Protein AF-0000000065873160 (afdb_homodimer)

Structure (mmCIF, N/CA/C/O backbone):
data_AF-0000000065873160-model_v1
#
loop_
_entity.id
_entity.type
_entity.pdbx_description
1 polymer 'Dihydrofolate reductase type 15'
#
loop_
_atom_site.group_PDB
_atom_site.id
_atom_site.type_symbol
_atom_site.label_atom_id
_atom_site.label_alt_id
_atom_site.label_comp_id
_atom_site.label_asym_id
_atom_site.label_entity_id
_atom_site.label_seq_id
_atom_site.pdbx_PDB_ins_code
_atom_site.Cartn_x
_atom_site.Cartn_y
_atom_site.Cartn_z
_atom_site.occupancy
_atom_site.B_iso_or_equiv
_atom_site.auth_seq_id
_atom_site.auth_comp_id
_atom_site.auth_asym_id
_atom_site.auth_atom_id
_atom_site.pdbx_PDB_model_num
ATOM 1 N N . MET A 1 1 ? -14.562 -10.609 -12.242 1 95.62 1 MET A N 1
ATOM 2 C CA . MET A 1 1 ? -13.531 -10.789 -11.227 1 95.62 1 MET A CA 1
ATOM 3 C C . MET A 1 1 ? -12.258 -10.031 -11.602 1 95.62 1 MET A C 1
ATOM 5 O O . MET A 1 1 ? -11.758 -10.172 -12.719 1 95.62 1 MET A O 1
ATOM 9 N N . LYS A 1 2 ? -11.797 -9.172 -10.773 1 96.75 2 LYS A N 1
ATOM 10 C CA . LYS A 1 2 ? -10.539 -8.453 -10.945 1 96.75 2 LYS A CA 1
ATOM 11 C C . LYS A 1 2 ? -9.344 -9.359 -10.68 1 96.75 2 LYS A C 1
ATOM 13 O O . LYS A 1 2 ? -9.352 -10.133 -9.727 1 96.75 2 LYS A O 1
ATOM 18 N N . LEU A 1 3 ? -8.359 -9.258 -11.594 1 98.06 3 LEU A N 1
ATOM 19 C CA . LEU A 1 3 ? -7.125 -10.008 -11.406 1 98.06 3 LEU A CA 1
ATOM 20 C C . LEU A 1 3 ? -5.934 -9.062 -11.25 1 98.06 3 LEU A C 1
ATOM 22 O O . LEU A 1 3 ? -5.707 -8.203 -12.102 1 98.06 3 LEU A O 1
ATOM 26 N N . SER A 1 4 ? -5.285 -9.164 -10.203 1 98.75 4 SER A N 1
ATOM 27 C CA . SER A 1 4 ? -4.031 -8.461 -9.969 1 98.75 4 SER A CA 1
ATOM 28 C C . SER A 1 4 ? -2.863 -9.43 -9.836 1 98.75 4 SER A C 1
ATOM 30 O O . SER A 1 4 ? -3.068 -10.633 -9.641 1 98.75 4 SER A O 1
ATOM 32 N N . LEU A 1 5 ? -1.72 -8.992 -10.078 1 98.75 5 LEU A N 1
ATOM 33 C CA . LEU A 1 5 ? -0.485 -9.734 -9.867 1 98.75 5 LEU A CA 1
ATOM 34 C C . LEU A 1 5 ? 0.497 -8.945 -9.016 1 98.75 5 LEU A C 1
ATOM 36 O O . LEU A 1 5 ? 0.658 -7.734 -9.211 1 98.75 5 LEU A O 1
ATOM 40 N N . MET A 1 6 ? 1.046 -9.578 -8.008 1 98.81 6 MET A N 1
ATOM 41 C CA . MET A 1 6 ? 2 -8.891 -7.145 1 98.81 6 MET A CA 1
ATOM 42 C C . MET A 1 6 ? 3.307 -9.672 -7.051 1 98.81 6 MET A C 1
ATOM 44 O O . MET A 1 6 ? 3.295 -10.891 -6.859 1 98.81 6 MET A O 1
ATOM 48 N N . ALA A 1 7 ? 4.414 -8.953 -7.219 1 98.44 7 ALA A N 1
ATOM 49 C CA . ALA A 1 7 ? 5.727 -9.586 -7.145 1 98.44 7 ALA A CA 1
ATOM 50 C C . ALA A 1 7 ? 6.785 -8.594 -6.676 1 98.44 7 ALA A C 1
ATOM 52 O O . ALA A 1 7 ? 6.66 -7.391 -6.902 1 98.44 7 ALA A O 1
ATOM 53 N N . ALA A 1 8 ? 7.762 -9.047 -5.996 1 98.44 8 ALA A N 1
ATOM 54 C CA . ALA A 1 8 ? 9.031 -8.359 -5.758 1 98.44 8 ALA A CA 1
ATOM 55 C C . ALA A 1 8 ? 10.141 -8.938 -6.629 1 98.44 8 ALA A C 1
ATOM 57 O O . ALA A 1 8 ? 10.391 -10.148 -6.602 1 98.44 8 ALA A O 1
ATOM 58 N N . ILE A 1 9 ? 10.742 -8.078 -7.367 1 98.5 9 ILE A N 1
ATOM 59 C CA . ILE A 1 9 ? 11.68 -8.516 -8.391 1 98.5 9 ILE A CA 1
ATOM 60 C C . ILE A 1 9 ? 13.023 -7.836 -8.188 1 98.5 9 ILE A C 1
ATOM 62 O O . ILE A 1 9 ? 13.102 -6.613 -8.055 1 98.5 9 ILE A O 1
ATOM 66 N N . SER A 1 10 ? 14.125 -8.609 -8.219 1 98.62 10 SER A N 1
ATOM 67 C CA . SER A 1 10 ? 15.453 -8.008 -8.164 1 98.62 10 SER A CA 1
ATOM 68 C C . SER A 1 10 ? 15.805 -7.312 -9.477 1 98.62 10 SER A C 1
ATOM 70 O O . SER A 1 10 ? 15.094 -7.473 -10.477 1 98.62 10 SER A O 1
ATOM 72 N N . LYS A 1 11 ? 16.812 -6.594 -9.5 1 98.06 11 LYS A N 1
ATOM 73 C CA . LYS A 1 11 ? 17.203 -5.812 -10.664 1 98.06 11 LYS A CA 1
ATOM 74 C C . LYS A 1 11 ? 17.516 -6.723 -11.859 1 98.06 11 LYS A C 1
ATOM 76 O O . LYS A 1 11 ? 17.281 -6.34 -13.008 1 98.06 11 LYS A O 1
ATOM 81 N N . ASN A 1 12 ? 18 -7.883 -11.523 1 97.81 12 ASN A N 1
ATOM 82 C CA . ASN A 1 12 ? 18.359 -8.805 -12.602 1 97.81 12 ASN A CA 1
ATOM 83 C C . ASN A 1 12 ? 17.234 -9.805 -12.875 1 97.81 12 ASN A C 1
ATOM 85 O O . ASN A 1 12 ? 17.453 -10.844 -13.484 1 97.81 12 ASN A O 1
ATOM 89 N N . GLY A 1 13 ? 16.047 -9.562 -12.32 1 97.94 13 GLY A N 1
ATOM 90 C CA . GLY A 1 13 ? 14.844 -10.312 -12.688 1 97.94 13 GLY A CA 1
ATOM 91 C C . GLY A 1 13 ? 14.609 -11.523 -11.812 1 97.94 13 GLY A C 1
ATOM 92 O O . GLY A 1 13 ? 13.617 -12.234 -11.984 1 97.94 13 GLY A O 1
ATOM 93 N N . VAL A 1 14 ? 15.508 -11.773 -10.852 1 98.06 14 VAL A N 1
ATOM 94 C CA . VAL A 1 14 ? 15.398 -12.93 -9.961 1 98.06 14 VAL A CA 1
ATOM 95 C C . VAL A 1 14 ? 14.281 -12.695 -8.953 1 98.06 14 VAL A C 1
ATOM 97 O O . VAL A 1 14 ? 14.141 -11.602 -8.406 1 98.06 14 VAL A O 1
ATOM 100 N N . ILE A 1 15 ? 13.492 -13.789 -8.727 1 97.69 15 ILE A N 1
ATOM 101 C CA . ILE A 1 15 ? 12.445 -13.688 -7.715 1 97.69 15 ILE A CA 1
ATOM 102 C C . ILE A 1 15 ? 12.586 -14.828 -6.703 1 97.69 15 ILE A C 1
ATOM 104 O O . ILE A 1 15 ? 11.859 -14.883 -5.715 1 97.69 15 ILE A O 1
ATOM 108 N N . GLY A 1 16 ? 13.492 -15.734 -6.969 1 96.38 16 GLY A N 1
ATOM 109 C CA . GLY A 1 16 ? 13.688 -16.859 -6.074 1 96.38 16 GLY A CA 1
ATOM 110 C C . GLY A 1 16 ? 14.992 -17.594 -6.305 1 96.38 16 GLY A C 1
ATOM 111 O O . GLY A 1 16 ? 15.555 -17.531 -7.398 1 96.38 16 GLY A O 1
ATOM 112 N N . ASN A 1 17 ? 15.484 -18.188 -5.305 1 95.69 17 ASN A N 1
ATOM 113 C CA . ASN A 1 17 ? 16.578 -19.156 -5.305 1 95.69 17 ASN A CA 1
ATOM 114 C C . ASN A 1 17 ? 16.172 -20.438 -4.59 1 95.69 17 ASN A C 1
ATOM 116 O O . ASN A 1 17 ? 16.281 -20.531 -3.365 1 95.69 17 ASN A O 1
ATOM 120 N N . GLY A 1 18 ? 15.82 -21.469 -5.398 1 91.56 18 GLY A N 1
ATOM 121 C CA . GLY A 1 18 ? 15.125 -22.578 -4.785 1 91.56 18 GLY A CA 1
ATOM 122 C C . GLY A 1 18 ? 13.812 -22.188 -4.141 1 91.56 18 GLY A C 1
ATOM 123 O O . GLY A 1 18 ? 12.969 -21.547 -4.77 1 91.56 18 GLY A O 1
ATOM 124 N N . PRO A 1 19 ? 13.656 -22.609 -2.879 1 87.5 19 PRO A N 1
ATOM 125 C CA . PRO A 1 19 ? 12.391 -22.297 -2.213 1 87.5 19 PRO A CA 1
ATOM 126 C C . PRO A 1 19 ? 12.391 -20.922 -1.538 1 87.5 19 PRO A C 1
ATOM 128 O O . PRO A 1 19 ? 11.359 -20.484 -1.04 1 87.5 19 PRO A O 1
ATOM 131 N N . ASP A 1 20 ? 13.5 -20.281 -1.639 1 91 20 ASP A N 1
ATOM 132 C CA . ASP A 1 20 ? 13.633 -19.078 -0.81 1 91 20 ASP A CA 1
ATOM 133 C C . ASP A 1 20 ? 13.766 -17.828 -1.67 1 91 20 ASP A C 1
ATOM 135 O O . ASP A 1 20 ? 14.172 -17.906 -2.83 1 91 20 ASP A O 1
ATOM 139 N N . ILE A 1 21 ? 13.328 -16.734 -1.105 1 93.31 21 ILE A N 1
ATOM 140 C CA . ILE A 1 21 ? 13.648 -15.43 -1.652 1 93.31 21 ILE A CA 1
ATOM 141 C C . ILE A 1 21 ? 15.055 -15.016 -1.22 1 93.31 21 ILE A C 1
ATOM 143 O O . ILE A 1 21 ? 15.375 -15.023 -0.028 1 93.31 21 ILE A O 1
ATOM 147 N N . PRO A 1 22 ? 15.914 -14.688 -2.135 1 95.31 22 PRO A N 1
ATOM 148 C CA . PRO A 1 22 ? 17.328 -14.484 -1.781 1 95.31 22 PRO A CA 1
ATOM 149 C C . PRO A 1 22 ? 17.625 -13.055 -1.343 1 95.31 22 PRO A C 1
ATOM 151 O O . PRO A 1 22 ? 18.656 -12.5 -1.7 1 95.31 22 PRO A O 1
ATOM 154 N N . TRP A 1 23 ? 16.734 -12.375 -0.692 1 96.81 23 TRP A N 1
ATOM 155 C CA . TRP A 1 23 ? 16.922 -11.055 -0.107 1 96.81 23 TRP A CA 1
ATOM 156 C C . TRP A 1 23 ? 15.953 -10.812 1.041 1 96.81 23 TRP A C 1
ATOM 158 O O . TRP A 1 23 ? 15 -11.578 1.228 1 96.81 23 TRP A O 1
ATOM 168 N N . SER A 1 24 ? 16.234 -9.852 1.83 1 96.62 24 SER A N 1
ATOM 169 C CA . SER A 1 24 ? 15.328 -9.344 2.857 1 96.62 24 SER A CA 1
ATOM 170 C C . SER A 1 24 ? 15.289 -7.82 2.854 1 96.62 24 SER A C 1
ATOM 172 O O . SER A 1 24 ? 16.062 -7.172 3.559 1 96.62 24 SER A O 1
ATOM 174 N N . ALA A 1 25 ? 14.492 -7.297 2.029 1 97.44 25 ALA A N 1
ATOM 175 C CA . ALA A 1 25 ? 14.305 -5.848 1.984 1 97.44 25 ALA A CA 1
ATOM 176 C C . ALA A 1 25 ? 13.273 -5.395 3.01 1 97.44 25 ALA A C 1
ATOM 178 O O . ALA A 1 25 ? 12.07 -5.562 2.801 1 97.44 25 ALA A O 1
ATOM 179 N N . LYS A 1 26 ? 13.727 -4.766 4.043 1 97.62 26 LYS A N 1
ATOM 180 C CA . LYS A 1 26 ? 12.82 -4.375 5.121 1 97.62 26 LYS A CA 1
ATOM 181 C C . LYS A 1 26 ? 11.789 -3.365 4.629 1 97.62 26 LYS A C 1
ATOM 183 O O . LYS A 1 26 ? 12.117 -2.434 3.896 1 97.62 26 LYS A O 1
ATOM 188 N N . GLY A 1 27 ? 10.586 -3.553 4.953 1 97.56 27 GLY A N 1
ATOM 189 C CA . GLY A 1 27 ? 9.516 -2.654 4.562 1 97.56 27 GLY A CA 1
ATOM 190 C C . GLY A 1 27 ? 8.703 -3.168 3.391 1 97.56 27 GLY A C 1
ATOM 191 O O . GLY A 1 27 ? 7.523 -2.836 3.256 1 97.56 27 GLY A O 1
ATOM 192 N N . GLU A 1 28 ? 9.406 -3.947 2.504 1 97.88 28 GLU A N 1
ATOM 193 C CA . GLU A 1 28 ? 8.734 -4.43 1.303 1 97.88 28 GLU A CA 1
ATOM 194 C C . GLU A 1 28 ? 7.59 -5.375 1.657 1 97.88 28 GLU A C 1
ATOM 196 O O . GLU A 1 28 ? 6.555 -5.391 0.982 1 97.88 28 GLU A O 1
ATOM 201 N N . GLN A 1 29 ? 7.762 -6.141 2.732 1 96.62 29 GLN A N 1
ATOM 202 C CA . GLN A 1 29 ? 6.746 -7.105 3.137 1 96.62 29 GLN A CA 1
ATOM 203 C C . GLN A 1 29 ? 5.469 -6.402 3.592 1 96.62 29 GLN A C 1
ATOM 205 O O . GLN A 1 29 ? 4.379 -6.977 3.523 1 96.62 29 GLN A O 1
ATOM 210 N N . LEU A 1 30 ? 5.594 -5.16 4.113 1 98 30 LEU A N 1
ATOM 211 C CA . LEU A 1 30 ? 4.434 -4.383 4.535 1 98 30 LEU A CA 1
ATOM 212 C C . LEU A 1 30 ? 3.5 -4.117 3.361 1 98 30 LEU A C 1
ATOM 214 O O . LEU A 1 30 ? 2.277 -4.102 3.525 1 98 30 LEU A O 1
ATOM 218 N N . LEU A 1 31 ? 4.082 -3.904 2.17 1 98.56 31 LEU A N 1
ATOM 219 C CA . LEU A 1 31 ? 3.277 -3.719 0.967 1 98.56 31 LEU A CA 1
ATOM 220 C C . LEU A 1 31 ? 2.463 -4.973 0.658 1 98.56 31 LEU A C 1
ATOM 222 O O . LEU A 1 31 ? 1.268 -4.883 0.369 1 98.56 31 LEU A O 1
ATOM 226 N N . PHE A 1 32 ? 3.129 -6.137 0.725 1 98.38 32 PHE A N 1
ATOM 227 C CA . PHE A 1 32 ? 2.453 -7.41 0.5 1 98.38 32 PHE A CA 1
ATOM 228 C C . PHE A 1 32 ? 1.317 -7.602 1.499 1 98.38 32 PHE A C 1
ATOM 230 O O . PHE A 1 32 ? 0.198 -7.945 1.115 1 98.38 32 PHE A O 1
ATOM 237 N N . LYS A 1 33 ? 1.564 -7.328 2.75 1 98.38 33 LYS A N 1
ATOM 238 C CA . LYS A 1 33 ? 0.572 -7.492 3.811 1 98.38 33 LYS A CA 1
ATOM 239 C C . LYS A 1 33 ? -0.632 -6.582 3.58 1 98.38 33 LYS A C 1
ATOM 241 O O . LYS A 1 33 ? -1.777 -7.012 3.74 1 98.38 33 LYS A O 1
ATOM 246 N N . ALA A 1 34 ? -0.355 -5.398 3.199 1 98.62 34 ALA A N 1
ATOM 247 C CA . ALA A 1 34 ? -1.418 -4.406 3.051 1 98.62 34 ALA A CA 1
ATOM 248 C C . ALA A 1 34 ? -2.303 -4.727 1.85 1 98.62 34 ALA A C 1
ATOM 250 O O . ALA A 1 34 ? -3.527 -4.812 1.978 1 98.62 34 ALA A O 1
ATOM 251 N N . ILE A 1 35 ? -1.698 -5.023 0.714 1 98.75 35 ILE A N 1
ATOM 252 C CA . ILE A 1 35 ? -2.418 -5.172 -0.546 1 98.75 35 ILE A CA 1
ATOM 253 C C . ILE A 1 35 ? -3.178 -6.496 -0.551 1 98.75 35 ILE A C 1
ATOM 255 O O . ILE A 1 35 ? -4.262 -6.594 -1.13 1 98.75 35 ILE A O 1
ATOM 259 N N . THR A 1 36 ? -2.646 -7.488 0.158 1 98.69 36 THR A N 1
ATOM 260 C CA . THR A 1 36 ? -3.24 -8.82 0.071 1 98.69 3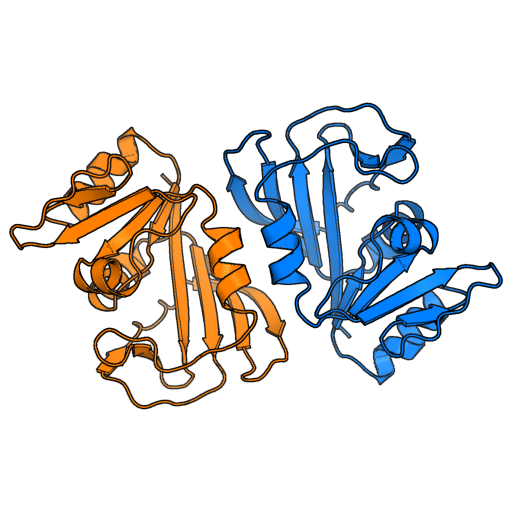6 THR A CA 1
ATOM 261 C C . THR A 1 36 ? -4.129 -9.094 1.279 1 98.69 36 THR A C 1
ATOM 263 O O . THR A 1 36 ? -4.656 -10.195 1.432 1 98.69 36 THR A O 1
ATOM 266 N N . TYR A 1 37 ? -4.336 -8.094 2.1 1 98.62 37 TYR A N 1
ATOM 267 C CA . TYR A 1 37 ? -5.109 -8.266 3.324 1 98.62 37 TYR A CA 1
ATOM 268 C C . TYR A 1 37 ? -6.508 -8.789 3.014 1 98.62 37 TYR A C 1
ATOM 270 O O . TYR A 1 37 ? -7.266 -8.156 2.277 1 98.62 37 TYR A O 1
ATOM 278 N N . ASN A 1 38 ? -6.848 -10 3.529 1 98.06 38 ASN A N 1
ATOM 279 C CA . ASN A 1 38 ? -8.125 -10.695 3.389 1 98.06 38 ASN A CA 1
ATOM 280 C C . ASN A 1 38 ? -8.461 -10.961 1.925 1 98.06 38 ASN A C 1
ATOM 282 O O . ASN A 1 38 ? -9.641 -11.039 1.561 1 98.06 38 ASN A O 1
ATOM 286 N N . GLN A 1 39 ? -7.496 -11.07 1.057 1 98.44 39 GLN A N 1
ATOM 287 C CA . GLN A 1 39 ? -7.691 -11.352 -0.361 1 98.44 39 GLN A CA 1
ATOM 288 C C . GLN A 1 39 ? -7.422 -12.82 -0.668 1 98.44 39 GLN A C 1
ATOM 290 O O . GLN A 1 39 ? -6.836 -13.539 0.148 1 98.44 39 GLN A O 1
ATOM 295 N N . TRP A 1 40 ? -7.926 -13.242 -1.799 1 98.62 40 TRP A N 1
ATOM 296 C CA . TRP A 1 40 ? -7.562 -14.539 -2.365 1 98.62 40 TRP A CA 1
ATOM 297 C C . TRP A 1 40 ? -6.246 -14.445 -3.133 1 98.62 40 TRP A C 1
ATOM 299 O O . TRP A 1 40 ? -6.078 -13.57 -3.984 1 98.62 40 TRP A O 1
ATOM 309 N N . LEU A 1 41 ? -5.379 -15.344 -2.777 1 98.81 41 LEU A N 1
ATOM 310 C CA . LEU A 1 41 ? -4.102 -15.438 -3.471 1 98.81 41 LEU A CA 1
ATOM 311 C C . LEU A 1 41 ? -4.055 -16.688 -4.348 1 98.81 41 LEU A C 1
ATOM 313 O O . LEU A 1 41 ? -4.457 -17.766 -3.918 1 98.81 41 LEU A O 1
ATOM 317 N N . LEU A 1 42 ? -3.65 -16.531 -5.566 1 98.81 42 LEU A N 1
ATOM 318 C CA . LEU A 1 42 ? -3.373 -17.656 -6.457 1 98.81 42 LEU A CA 1
ATOM 319 C C . LEU A 1 42 ? -1.874 -17.922 -6.543 1 98.81 42 LEU A C 1
ATOM 321 O O . LEU A 1 42 ? -1.107 -17.062 -6.973 1 98.81 42 LEU A O 1
ATOM 325 N N . VAL A 1 43 ? -1.515 -19.172 -6.145 1 98.31 43 VAL A N 1
ATOM 326 C CA . VAL A 1 43 ? -0.096 -19.5 -6.059 1 98.31 43 VAL A CA 1
ATOM 327 C C . VAL A 1 43 ? 0.136 -20.922 -6.566 1 98.31 43 VAL A C 1
ATOM 329 O O . VAL A 1 43 ? -0.794 -21.734 -6.609 1 98.31 43 VAL A O 1
ATOM 332 N N . GLY A 1 44 ? 1.378 -21.156 -6.969 1 96.94 44 GLY A N 1
ATOM 333 C CA . GLY A 1 44 ? 1.789 -22.531 -7.199 1 96.94 44 GLY A CA 1
ATOM 334 C C . GLY A 1 44 ? 2.111 -23.281 -5.922 1 96.94 44 GLY A C 1
ATOM 335 O O . GLY A 1 44 ? 2.418 -22.672 -4.895 1 96.94 44 GLY A O 1
ATOM 336 N N . ARG A 1 45 ? 2.16 -24.578 -6.004 1 95.44 45 ARG A N 1
ATOM 337 C CA . ARG A 1 45 ? 2.363 -25.438 -4.848 1 95.44 45 ARG A CA 1
ATOM 338 C C . ARG A 1 45 ? 3.699 -25.141 -4.172 1 95.44 45 ARG A C 1
ATOM 340 O O . ARG A 1 45 ? 3.764 -25 -2.949 1 95.44 45 ARG A O 1
ATOM 347 N N . LYS A 1 46 ? 4.754 -25.062 -4.941 1 93.44 46 LYS A N 1
ATOM 348 C CA . LYS A 1 46 ? 6.082 -24.859 -4.375 1 93.44 46 LYS A CA 1
ATOM 349 C C . LYS A 1 46 ? 6.152 -23.531 -3.619 1 93.44 46 LYS A C 1
ATOM 351 O O . LYS A 1 46 ? 6.738 -23.469 -2.535 1 93.44 46 LYS A O 1
ATOM 356 N N . THR A 1 47 ? 5.605 -22.5 -4.188 1 95.44 47 THR A N 1
ATOM 357 C CA . THR A 1 47 ? 5.547 -21.203 -3.537 1 95.44 47 THR A CA 1
ATOM 358 C C . THR A 1 47 ? 4.742 -21.281 -2.244 1 95.44 47 THR A C 1
ATOM 360 O O . THR A 1 47 ? 5.164 -20.75 -1.211 1 95.44 47 THR A O 1
ATOM 363 N N . PHE A 1 48 ? 3.594 -21.922 -2.297 1 96.12 48 PHE A N 1
ATOM 364 C CA . PHE A 1 48 ? 2.74 -22.062 -1.122 1 96.12 48 PHE A CA 1
ATOM 365 C C . PHE A 1 48 ? 3.475 -22.797 -0.006 1 96.12 48 PHE A C 1
ATOM 367 O O . PHE A 1 48 ? 3.418 -22.391 1.155 1 96.12 48 PHE A O 1
ATOM 374 N N . GLU A 1 49 ? 4.141 -23.844 -0.372 1 93.56 49 GLU A N 1
ATOM 375 C CA . GLU A 1 49 ? 4.879 -24.625 0.614 1 93.56 49 GLU A CA 1
ATOM 376 C C . GLU A 1 49 ? 5.984 -23.797 1.263 1 93.56 49 GLU A C 1
ATOM 378 O O . GLU A 1 49 ? 6.277 -23.969 2.449 1 93.56 49 GLU A O 1
ATOM 383 N N . SER A 1 50 ? 6.613 -22.938 0.509 1 93.06 50 SER A N 1
ATOM 384 C CA . SER A 1 50 ? 7.699 -22.094 1 1 93.06 50 SER A CA 1
ATOM 385 C C . SER A 1 50 ? 7.176 -21 1.929 1 93.06 50 SER A C 1
ATOM 387 O O . SER A 1 50 ? 7.723 -20.781 3.014 1 93.06 50 SER A O 1
ATOM 389 N N . MET A 1 51 ? 6.148 -20.312 1.588 1 92.69 51 MET A N 1
ATOM 390 C CA . MET A 1 51 ? 5.672 -19.141 2.322 1 92.69 51 MET A CA 1
ATOM 391 C C . MET A 1 51 ? 4.711 -19.562 3.432 1 92.69 51 MET A C 1
ATOM 393 O O . MET A 1 51 ? 4.574 -18.859 4.434 1 92.69 51 MET A O 1
ATOM 397 N N . GLY A 1 52 ? 4.062 -20.734 3.225 1 91 52 GLY A N 1
ATOM 398 C CA . GLY A 1 52 ? 3.025 -21.141 4.152 1 91 52 GLY A CA 1
ATOM 399 C C . GLY A 1 52 ? 1.764 -20.312 4.059 1 91 52 GLY A C 1
ATOM 400 O O . GLY A 1 52 ? 1.682 -19.391 3.24 1 91 52 GLY A O 1
ATOM 401 N N . ALA A 1 53 ? 0.781 -20.688 4.875 1 93.56 53 ALA A N 1
ATOM 402 C CA . ALA A 1 53 ? -0.475 -19.938 4.93 1 93.56 53 ALA A CA 1
ATOM 403 C C . ALA A 1 53 ? -0.353 -18.719 5.852 1 93.56 53 ALA A C 1
ATOM 405 O O . ALA A 1 53 ? -0.494 -18.844 7.07 1 93.56 53 ALA A O 1
ATOM 406 N N . LEU A 1 54 ? -0.158 -17.594 5.332 1 95 54 LEU A N 1
ATOM 407 C CA . LEU A 1 54 ? -0.069 -16.359 6.102 1 95 54 LEU A CA 1
ATOM 408 C C . LEU A 1 54 ? -1.437 -15.961 6.641 1 95 54 LEU A C 1
ATOM 410 O O . LEU A 1 54 ? -2.465 -16.281 6.043 1 95 54 LEU A O 1
ATOM 414 N N . PRO A 1 55 ? -1.48 -15.25 7.699 1 95.44 55 PRO A N 1
ATOM 415 C CA . PRO A 1 55 ? -2.768 -14.852 8.281 1 95.44 55 PRO A CA 1
ATOM 416 C C . PRO A 1 55 ? -3.527 -13.859 7.402 1 95.44 55 PRO A C 1
ATOM 418 O O . PRO A 1 55 ? -2.914 -13.078 6.672 1 95.44 55 PRO A O 1
ATOM 421 N N . ASN A 1 56 ? -4.887 -13.883 7.461 1 96.81 56 ASN A N 1
ATOM 422 C CA . ASN A 1 56 ? -5.793 -12.922 6.844 1 96.81 56 ASN A CA 1
ATOM 423 C C . ASN A 1 56 ? -5.703 -12.969 5.32 1 96.81 56 ASN A C 1
ATOM 425 O O . ASN A 1 56 ? -5.621 -11.922 4.668 1 96.81 56 ASN A O 1
ATOM 429 N N . ARG A 1 57 ? -5.562 -14.195 4.82 1 97.56 57 ARG A N 1
ATOM 430 C CA . ARG A 1 57 ? -5.59 -14.469 3.389 1 97.56 57 ARG A CA 1
ATOM 431 C C . ARG A 1 57 ? -6.223 -15.828 3.1 1 97.56 57 ARG A C 1
ATOM 433 O O . ARG A 1 57 ? -6.297 -16.688 3.984 1 97.56 57 ARG A O 1
ATOM 440 N N . LYS A 1 58 ? -6.672 -15.953 1.92 1 98.06 58 LYS A N 1
ATOM 441 C CA . LYS A 1 58 ? -7.109 -17.234 1.383 1 98.06 58 LYS A CA 1
ATOM 442 C C . LYS A 1 58 ? -6.293 -17.625 0.15 1 98.06 58 LYS A C 1
ATOM 444 O O . LYS A 1 58 ? -5.75 -16.75 -0.536 1 98.06 58 LYS A O 1
ATOM 449 N N . TYR A 1 59 ? -6.305 -18.969 -0.081 1 98.44 59 TYR A N 1
ATOM 450 C CA . TYR A 1 59 ? -5.367 -19.422 -1.106 1 98.44 59 TYR A CA 1
ATOM 451 C C . TYR A 1 59 ? -6.055 -20.359 -2.096 1 98.44 59 TYR A C 1
ATOM 453 O O . TYR A 1 59 ? -6.859 -21.203 -1.704 1 98.44 59 TYR A O 1
ATOM 461 N N . ALA A 1 60 ? -5.793 -20.141 -3.312 1 98.31 60 ALA A N 1
ATOM 462 C CA . ALA A 1 60 ? -5.949 -21.125 -4.375 1 98.31 60 ALA A CA 1
ATOM 463 C C . ALA A 1 60 ? -4.594 -21.656 -4.844 1 98.31 60 ALA A C 1
ATOM 465 O O . ALA A 1 60 ? -3.832 -20.922 -5.492 1 98.31 60 ALA A O 1
ATOM 466 N N . VAL A 1 61 ? -4.305 -22.875 -4.477 1 98.19 61 VAL A N 1
ATOM 467 C CA . VAL A 1 61 ? -3.025 -23.484 -4.812 1 98.19 61 VAL A CA 1
ATOM 468 C C . VAL A 1 61 ? -3.176 -24.344 -6.07 1 98.19 61 VAL A C 1
ATOM 470 O O . VAL A 1 61 ? -4.051 -25.203 -6.145 1 98.19 61 VAL A O 1
ATOM 473 N N . VAL A 1 62 ? -2.359 -24.125 -7.078 1 98.12 62 VAL A N 1
ATOM 474 C CA . VAL A 1 62 ? -2.418 -24.859 -8.336 1 98.12 62 VAL A CA 1
ATOM 475 C C . VAL A 1 62 ? -1.301 -25.891 -8.375 1 98.12 62 VAL A C 1
ATOM 477 O O . VAL A 1 62 ? -0.124 -25.562 -8.227 1 98.12 62 VAL A O 1
ATOM 480 N N . THR A 1 63 ? -1.635 -27.047 -8.562 1 96.5 63 THR A N 1
ATOM 481 C CA . THR A 1 63 ? -0.662 -28.141 -8.656 1 96.5 63 THR A CA 1
ATOM 482 C C . THR A 1 63 ? -1.244 -29.328 -9.414 1 96.5 63 THR A C 1
ATOM 484 O O . THR A 1 63 ? -2.447 -29.578 -9.344 1 96.5 63 THR A O 1
ATOM 487 N N . ARG A 1 64 ? -0.409 -29.953 -10.18 1 90.44 64 ARG A N 1
ATOM 488 C CA . ARG A 1 64 ? -0.813 -31.156 -10.875 1 90.44 64 ARG A CA 1
ATOM 489 C C . ARG A 1 64 ? -0.606 -32.406 -10 1 90.44 64 ARG A C 1
ATOM 491 O O . ARG A 1 64 ? -1.068 -33.5 -10.328 1 90.44 64 ARG A O 1
ATOM 498 N N . SER A 1 65 ? 0.077 -32.188 -8.898 1 87.81 65 SER A N 1
ATOM 499 C CA . SER A 1 65 ? 0.362 -33.312 -7.988 1 87.81 65 SER A CA 1
ATOM 500 C C . SER A 1 65 ? -0.794 -33.531 -7.02 1 87.81 65 SER A C 1
ATOM 502 O O . SER A 1 65 ? -1.766 -32.781 -7.016 1 87.81 65 SER A O 1
ATOM 504 N N . SER A 1 66 ? -0.69 -34.719 -6.238 1 84.56 66 SER A N 1
ATOM 505 C CA . SER A 1 66 ? -1.715 -35.062 -5.258 1 84.56 66 SER A CA 1
ATOM 506 C C . SER A 1 66 ? -1.57 -34.25 -3.986 1 84.56 66 SER A C 1
ATOM 508 O O . SER A 1 66 ? -0.73 -34.531 -3.137 1 84.56 66 SER A O 1
ATOM 510 N N . PHE A 1 67 ? -1.572 -33.031 -4.023 1 85.81 67 PHE A N 1
ATOM 511 C CA . PHE A 1 67 ? -1.504 -32.125 -2.877 1 85.81 67 PHE A CA 1
ATOM 512 C C . PHE A 1 67 ? -2.898 -31.844 -2.34 1 85.81 67 PHE A C 1
ATOM 514 O O . PHE A 1 67 ? -3.836 -31.625 -3.113 1 85.81 67 PHE A O 1
ATOM 521 N N . THR A 1 68 ? -3.062 -32 -0.972 1 84.56 68 THR A N 1
ATOM 522 C CA . THR A 1 68 ? -4.332 -31.688 -0.335 1 84.56 68 THR A CA 1
ATOM 523 C C . THR A 1 68 ? -4.113 -30.844 0.923 1 84.56 68 THR A C 1
ATOM 525 O O . THR A 1 68 ? -3.025 -30.875 1.504 1 84.56 68 THR A O 1
ATOM 528 N N . SER A 1 69 ? -5.094 -30.016 1.203 1 87.5 69 SER A N 1
ATOM 529 C CA . SER A 1 69 ? -5.059 -29.219 2.428 1 87.5 69 SER A CA 1
ATOM 530 C C . SER A 1 69 ? -6.352 -29.375 3.221 1 87.5 69 SER A C 1
ATOM 532 O O . SER A 1 69 ? -7.438 -29.453 2.641 1 87.5 69 SER A O 1
ATOM 534 N N . SER A 1 70 ? -6.238 -29.422 4.57 1 87.44 70 SER A N 1
ATOM 535 C CA . SER A 1 70 ? -7.406 -29.484 5.441 1 87.44 70 SER A CA 1
ATOM 536 C C . SER A 1 70 ? -7.852 -28.078 5.859 1 87.44 70 SER A C 1
ATOM 538 O O . SER A 1 70 ? -8.898 -27.922 6.496 1 87.44 70 SER A O 1
ATOM 540 N N . ASP A 1 71 ? -7.074 -27.109 5.547 1 91.12 71 ASP A N 1
ATOM 541 C CA . ASP A 1 71 ? -7.395 -25.719 5.867 1 91.12 71 ASP A CA 1
ATOM 542 C C . ASP A 1 71 ? -8.477 -25.188 4.938 1 91.12 71 ASP A C 1
ATOM 544 O O . ASP A 1 71 ? -8.32 -25.203 3.715 1 91.12 71 ASP A O 1
ATOM 548 N N . GLU A 1 72 ? -9.562 -24.688 5.5 1 91.19 72 GLU A N 1
ATOM 549 C CA . GLU A 1 72 ? -10.695 -24.203 4.723 1 91.19 72 GLU A CA 1
ATOM 550 C C . GLU A 1 72 ? -10.32 -22.969 3.896 1 91.19 72 GLU A C 1
ATOM 552 O O . GLU A 1 72 ? -11 -22.641 2.928 1 91.19 72 GLU A O 1
ATOM 557 N N . ASN A 1 73 ? -9.266 -22.328 4.281 1 95.56 73 ASN A N 1
ATOM 558 C CA . ASN A 1 73 ? -8.82 -21.141 3.572 1 95.56 73 ASN A CA 1
ATOM 559 C C . ASN A 1 73 ? -7.871 -21.484 2.432 1 95.56 73 ASN A C 1
ATOM 561 O O . ASN A 1 73 ? -7.344 -20.594 1.765 1 95.56 73 ASN A O 1
ATOM 565 N N . VAL A 1 74 ? -7.648 -22.766 2.238 1 97.44 74 VAL A N 1
ATOM 566 C CA . VAL A 1 74 ? -6.738 -23.219 1.192 1 97.44 74 VAL A CA 1
ATOM 567 C C . VAL A 1 74 ? -7.453 -24.219 0.279 1 97.44 74 VAL A C 1
ATOM 569 O O . VAL A 1 74 ? -7.801 -25.312 0.702 1 97.44 74 VAL A O 1
ATOM 572 N N . LEU A 1 75 ? -7.637 -23.812 -0.917 1 97.19 75 LEU A N 1
ATOM 573 C CA . LEU A 1 75 ? -8.195 -24.703 -1.939 1 97.19 75 LEU A CA 1
ATOM 574 C C . LEU A 1 75 ? -7.129 -25.109 -2.945 1 97.19 75 LEU A C 1
ATOM 576 O O . LEU A 1 75 ? -6.27 -24.297 -3.311 1 97.19 75 LEU A O 1
ATOM 580 N N . VAL A 1 76 ? -7.238 -26.359 -3.402 1 97.62 76 VAL A N 1
ATOM 581 C CA . VAL A 1 76 ? -6.238 -26.891 -4.324 1 97.62 76 VAL A CA 1
ATOM 582 C C . VAL A 1 76 ? -6.898 -27.219 -5.66 1 97.62 76 VAL A C 1
ATOM 584 O O . VAL A 1 76 ? -7.984 -27.812 -5.699 1 97.62 76 VAL A O 1
ATOM 587 N N . PHE A 1 77 ? -6.223 -26.812 -6.691 1 97.75 77 PHE A N 1
ATOM 588 C CA . PHE A 1 77 ? -6.762 -27.031 -8.031 1 97.75 77 PHE A CA 1
ATOM 589 C C . PHE A 1 77 ? -5.715 -27.656 -8.945 1 97.75 77 PHE A C 1
ATOM 591 O O . PHE A 1 77 ? -4.52 -27.375 -8.805 1 97.75 77 PHE A O 1
ATOM 598 N N . PRO A 1 78 ? -6.133 -28.406 -9.945 1 96.88 78 PRO A N 1
ATOM 599 C CA . PRO A 1 78 ? -5.188 -29.078 -10.836 1 96.88 78 PRO A CA 1
ATOM 600 C C . PRO A 1 78 ? -4.711 -28.188 -11.977 1 96.88 78 PRO A C 1
ATOM 602 O O . PRO A 1 78 ? -3.781 -28.547 -12.711 1 96.88 78 PRO A O 1
ATOM 605 N N . SER A 1 79 ? -5.406 -27 -12.148 1 97.25 79 SER A N 1
ATOM 606 C CA . SER A 1 79 ? -5.008 -26.094 -13.203 1 97.25 79 SER A CA 1
ATOM 607 C C . SER A 1 79 ? -5.41 -24.656 -12.875 1 97.25 79 SER A C 1
ATOM 609 O O . SER A 1 79 ? -6.309 -24.422 -12.062 1 97.25 79 SER A O 1
ATOM 611 N N . ILE A 1 80 ? -4.738 -23.734 -13.531 1 98.25 80 ILE A N 1
ATOM 612 C CA . ILE A 1 80 ? -5.031 -22.312 -13.367 1 98.25 80 ILE A CA 1
ATOM 613 C C . ILE A 1 80 ? -6.465 -22.031 -13.797 1 98.25 80 ILE A C 1
ATOM 615 O O . ILE A 1 80 ? -7.203 -21.328 -13.102 1 98.25 80 ILE A O 1
ATOM 619 N N . ASP A 1 81 ? -6.852 -22.562 -14.898 1 98 81 ASP A N 1
ATOM 620 C CA . ASP A 1 81 ? -8.188 -22.344 -15.438 1 98 81 ASP A CA 1
ATOM 621 C C . ASP A 1 81 ? -9.266 -22.797 -14.453 1 98 81 ASP A C 1
ATOM 623 O O . ASP A 1 81 ? -10.25 -22.094 -14.227 1 98 81 ASP A O 1
ATOM 627 N N . GLU A 1 82 ? -9.055 -23.969 -13.906 1 98.06 82 GLU A N 1
ATOM 628 C CA . GLU A 1 82 ? -10.016 -24.469 -12.93 1 98.06 82 GLU A CA 1
ATOM 629 C C . GLU A 1 82 ? -10.07 -23.578 -11.695 1 98.06 82 GLU A C 1
ATOM 631 O O . GLU A 1 82 ? -11.148 -23.328 -11.148 1 98.06 82 GLU A O 1
ATOM 636 N N . ALA A 1 83 ? -8.93 -23.172 -11.281 1 98.38 83 ALA A N 1
ATOM 637 C CA . ALA A 1 83 ? -8.875 -22.266 -10.133 1 98.38 83 ALA A CA 1
ATOM 638 C C . ALA A 1 83 ? -9.641 -20.984 -10.406 1 98.38 83 ALA A C 1
ATOM 640 O O . ALA A 1 83 ? -10.508 -20.578 -9.625 1 98.38 83 ALA A O 1
ATOM 641 N N . LEU A 1 84 ? -9.375 -20.344 -11.5 1 98.5 84 LEU A N 1
ATOM 642 C CA . LEU A 1 84 ? -9.984 -19.062 -11.844 1 98.5 84 LEU A CA 1
ATOM 643 C C . LEU A 1 84 ? -11.492 -19.219 -12.039 1 98.5 84 LEU A C 1
ATOM 645 O O . LEU A 1 84 ? -12.266 -18.359 -11.633 1 98.5 84 LEU A O 1
ATOM 649 N N . ASN A 1 85 ? -11.891 -20.312 -12.695 1 98.38 85 ASN A N 1
ATOM 650 C CA . ASN A 1 85 ? -13.312 -20.562 -12.898 1 98.38 85 ASN A CA 1
ATOM 651 C C . ASN A 1 85 ? -14.055 -20.688 -11.57 1 98.38 85 ASN A C 1
ATOM 653 O O . ASN A 1 85 ? -15.156 -20.141 -11.422 1 98.38 85 ASN A O 1
ATOM 657 N N . HIS A 1 86 ? -13.438 -21.375 -10.68 1 98.38 86 HIS A N 1
ATOM 658 C CA . HIS A 1 86 ? -14.047 -21.531 -9.367 1 98.38 86 HIS A CA 1
ATOM 659 C C . HIS A 1 86 ? -14.062 -20.203 -8.609 1 98.38 86 HIS A C 1
ATOM 661 O O . HIS A 1 86 ? -15.086 -19.828 -8.039 1 98.38 86 HIS A O 1
ATOM 667 N N . LEU A 1 87 ? -12.984 -19.5 -8.594 1 98.38 87 LEU A N 1
ATOM 668 C CA . LEU A 1 87 ? -12.836 -18.266 -7.836 1 98.38 87 LEU A CA 1
ATOM 669 C C . LEU A 1 87 ? -13.797 -17.188 -8.344 1 98.38 87 LEU A C 1
ATOM 671 O O . LEU A 1 87 ? -14.305 -16.391 -7.559 1 98.38 87 LEU A O 1
ATOM 675 N N . LYS A 1 88 ? -14.047 -17.188 -9.602 1 97.94 88 LYS A N 1
ATOM 676 C CA . LYS A 1 88 ? -14.984 -16.234 -10.195 1 97.94 88 LYS A CA 1
ATOM 677 C C . LYS A 1 88 ? -16.344 -16.328 -9.523 1 97.94 88 LYS A C 1
ATOM 679 O O . LYS A 1 88 ? -17.094 -15.344 -9.5 1 97.94 88 LYS A O 1
ATOM 684 N N . THR A 1 89 ? -16.688 -17.484 -8.984 1 98.06 89 THR A N 1
ATOM 685 C CA . THR A 1 89 ? -18 -17.703 -8.422 1 98.06 89 THR A CA 1
ATOM 686 C C . THR A 1 89 ? -18.047 -17.297 -6.953 1 98.06 89 THR A C 1
ATOM 688 O O . THR A 1 89 ? -19.125 -17.125 -6.379 1 98.06 89 THR A O 1
ATOM 691 N N . ILE A 1 90 ? -16.906 -17.062 -6.293 1 97.19 90 ILE A N 1
ATOM 692 C CA . ILE A 1 90 ? -16.953 -16.906 -4.844 1 97.19 90 ILE A CA 1
ATOM 693 C C . ILE A 1 90 ? -16.281 -15.594 -4.441 1 97.19 90 ILE A C 1
ATOM 695 O O . ILE A 1 90 ? -16.359 -15.18 -3.279 1 97.19 90 ILE A O 1
ATOM 699 N N . THR A 1 91 ? -15.586 -14.945 -5.328 1 97.69 91 THR A N 1
ATOM 700 C CA . THR A 1 91 ? -14.906 -13.695 -4.988 1 97.69 91 THR A CA 1
ATOM 701 C C . THR A 1 91 ? -14.867 -12.758 -6.195 1 97.69 91 THR A C 1
ATOM 703 O O . THR A 1 91 ? -15 -13.203 -7.336 1 97.69 91 THR A O 1
ATOM 706 N N . ASP A 1 92 ? -14.633 -11.484 -5.895 1 97.38 92 ASP A N 1
ATOM 707 C CA . ASP A 1 92 ? -14.578 -10.477 -6.949 1 97.38 92 ASP A CA 1
ATOM 708 C C . ASP A 1 92 ? -13.141 -10.047 -7.227 1 97.38 92 ASP A C 1
ATOM 710 O O . ASP A 1 92 ? -12.891 -9.219 -8.102 1 97.38 92 ASP A O 1
ATOM 714 N N . HIS A 1 93 ? -12.18 -10.625 -6.516 1 98.44 93 HIS A N 1
ATOM 715 C CA . HIS A 1 93 ? -10.805 -10.18 -6.66 1 98.44 93 HIS A CA 1
ATOM 716 C C . HIS A 1 93 ? -9.82 -11.281 -6.273 1 98.44 93 HIS A C 1
ATOM 718 O O . HIS A 1 93 ? -9.977 -11.922 -5.23 1 98.44 93 HIS A O 1
ATOM 724 N N . VAL A 1 94 ? -8.797 -11.531 -7.113 1 98.69 94 VAL A N 1
ATOM 725 C CA . VAL A 1 94 ? -7.73 -12.492 -6.859 1 98.69 94 VAL A CA 1
ATOM 726 C C . VAL A 1 94 ? -6.375 -11.852 -7.152 1 98.69 94 VAL A C 1
ATOM 728 O O . VAL A 1 94 ? -6.227 -11.125 -8.141 1 98.69 94 VAL A O 1
ATOM 731 N N . ILE A 1 95 ? -5.438 -12.148 -6.316 1 98.88 95 ILE A N 1
ATOM 732 C CA . ILE A 1 95 ? -4.078 -11.656 -6.52 1 98.88 95 ILE A CA 1
ATOM 733 C C . ILE A 1 95 ? -3.146 -12.836 -6.816 1 98.88 95 ILE A C 1
ATOM 735 O O . ILE A 1 95 ? -2.939 -13.703 -5.969 1 98.88 95 ILE A O 1
ATOM 739 N N . VAL A 1 96 ? -2.627 -12.789 -8.047 1 98.81 96 VAL A N 1
ATOM 740 C CA . VAL A 1 96 ? -1.607 -13.758 -8.438 1 98.81 96 VAL A CA 1
ATOM 741 C C . VAL A 1 96 ? -0.305 -13.461 -7.695 1 98.81 96 VAL A C 1
ATOM 743 O O . VAL A 1 96 ? 0.245 -12.367 -7.809 1 98.81 96 VAL A O 1
ATOM 746 N N . SER A 1 97 ? 0.236 -14.492 -6.969 1 98.19 97 SER A N 1
ATOM 747 C CA . SER A 1 97 ? 1.352 -14.219 -6.07 1 98.19 97 SER A CA 1
ATOM 748 C C . SER A 1 97 ? 2.484 -15.219 -6.273 1 98.19 97 SER A C 1
ATOM 750 O O . SER A 1 97 ? 3.281 -15.461 -5.363 1 98.19 97 SER A O 1
ATOM 752 N N . GLY A 1 98 ? 2.539 -15.859 -7.34 1 94.75 98 GLY A N 1
ATOM 753 C CA . GLY A 1 98 ? 3.707 -16.656 -7.695 1 94.75 98 GLY A CA 1
ATOM 754 C C . GLY A 1 98 ? 3.467 -18.141 -7.613 1 94.75 98 GLY A C 1
ATOM 755 O O . GLY A 1 98 ? 2.344 -18.578 -7.367 1 94.75 98 GLY A O 1
ATOM 756 N N . GLY A 1 99 ? 4.492 -19.016 -8.078 1 94.62 99 GLY A N 1
ATOM 757 C CA . GLY A 1 99 ? 5.832 -18.578 -8.422 1 94.62 99 GLY A CA 1
ATOM 758 C C . GLY A 1 99 ? 5.98 -18.219 -9.891 1 94.62 99 GLY A C 1
ATOM 759 O O . GLY A 1 99 ? 5.059 -17.656 -10.492 1 94.62 99 GLY A O 1
ATOM 760 N N . GLY A 1 100 ? 7.164 -18.438 -10.445 1 95.5 100 GLY A N 1
ATOM 761 C CA . GLY A 1 100 ? 7.562 -18.047 -11.781 1 95.5 100 GLY A CA 1
ATOM 762 C C . GLY A 1 100 ? 6.609 -18.547 -12.859 1 95.5 100 GLY A C 1
ATOM 763 O O . GLY A 1 100 ? 6.148 -17.766 -13.695 1 95.5 100 GLY A O 1
ATOM 764 N N . GLU A 1 101 ? 6.262 -19.812 -12.828 1 94.88 101 GLU A N 1
ATOM 765 C CA . GLU A 1 101 ? 5.406 -20.406 -13.852 1 94.88 101 GLU A CA 1
ATOM 766 C C . GLU A 1 101 ? 4 -19.812 -13.805 1 94.88 101 GLU A C 1
ATOM 768 O O . GLU A 1 101 ? 3.381 -19.594 -14.852 1 94.88 101 GLU A O 1
ATOM 773 N N . ILE A 1 102 ? 3.52 -19.594 -12.609 1 97.94 102 ILE A N 1
ATOM 774 C CA . ILE A 1 102 ? 2.197 -19 -12.453 1 97.94 102 ILE A CA 1
ATOM 775 C C . ILE A 1 102 ? 2.203 -17.578 -13.008 1 97.94 102 ILE A C 1
ATOM 777 O O . ILE A 1 102 ? 1.294 -17.188 -13.742 1 97.94 102 ILE A O 1
ATOM 781 N N . TYR A 1 103 ? 3.219 -16.797 -12.695 1 98.5 103 TYR A N 1
ATOM 782 C CA . TYR A 1 103 ? 3.357 -15.453 -13.227 1 98.5 103 TYR A CA 1
ATOM 783 C C . TYR A 1 103 ? 3.367 -15.461 -14.75 1 98.5 103 TYR A C 1
ATOM 785 O O . TYR A 1 103 ? 2.639 -14.695 -15.391 1 98.5 103 TYR A O 1
ATOM 793 N N . LYS A 1 104 ? 4.176 -16.328 -15.258 1 97.88 104 LYS A N 1
ATOM 794 C CA . LYS A 1 104 ? 4.328 -16.406 -16.703 1 97.88 104 LYS A CA 1
ATOM 795 C C . LYS A 1 104 ? 2.992 -16.703 -17.391 1 97.88 104 LYS A C 1
ATOM 797 O O . LYS A 1 104 ? 2.668 -16.109 -18.422 1 97.88 104 LYS A O 1
ATOM 802 N N . SER A 1 105 ? 2.24 -17.531 -16.812 1 97.88 105 SER A N 1
ATOM 803 C CA . SER A 1 105 ? 0.981 -17.984 -17.406 1 97.88 105 SER A CA 1
ATOM 804 C C . SER A 1 105 ? -0.079 -16.891 -17.359 1 97.88 105 SER A C 1
ATOM 806 O O . SER A 1 105 ? -0.998 -16.875 -18.172 1 97.88 105 SER A O 1
ATOM 808 N N . LEU A 1 106 ? 0.082 -15.922 -16.391 1 98.25 106 LEU A N 1
ATOM 809 C CA . LEU A 1 106 ? -1.068 -15.055 -16.125 1 98.25 106 LEU A CA 1
ATOM 810 C C . LEU A 1 106 ? -0.712 -13.594 -16.359 1 98.25 106 LEU A C 1
ATOM 812 O O . LEU A 1 106 ? -1.592 -12.727 -16.359 1 98.25 106 LEU A O 1
ATOM 816 N N . ILE A 1 107 ? 0.526 -13.258 -16.625 1 98.06 107 ILE A N 1
ATOM 817 C CA . ILE A 1 107 ? 1.017 -11.891 -16.672 1 98.06 107 ILE A CA 1
ATOM 818 C C . ILE A 1 107 ? 0.234 -11.102 -17.719 1 98.06 107 ILE A C 1
ATOM 820 O O . ILE A 1 107 ? -0.032 -9.906 -17.547 1 98.06 107 ILE A O 1
ATOM 824 N N . ASP A 1 108 ? -0.218 -11.727 -18.766 1 96.12 108 ASP A N 1
ATOM 825 C CA . ASP A 1 108 ? -0.901 -11.023 -19.844 1 96.12 108 ASP A CA 1
ATOM 826 C C . ASP A 1 108 ? -2.406 -10.969 -19.594 1 96.12 108 ASP A C 1
ATOM 828 O O . ASP A 1 108 ? -3.143 -10.344 -20.359 1 96.12 108 ASP A O 1
ATOM 832 N N . LYS A 1 109 ? -2.84 -11.555 -18.547 1 96.25 109 LYS A N 1
ATOM 833 C CA . LYS A 1 109 ? -4.277 -11.688 -18.328 1 96.25 109 LYS A CA 1
ATOM 834 C C . LYS A 1 109 ? -4.734 -10.828 -17.156 1 96.25 109 LYS A C 1
ATOM 836 O O . LYS A 1 109 ? -5.938 -10.672 -16.922 1 96.25 109 LYS A O 1
ATOM 841 N N . VAL A 1 110 ? -3.854 -10.297 -16.422 1 97.81 110 VAL A N 1
ATOM 842 C CA . VAL A 1 110 ? -4.219 -9.562 -15.219 1 97.81 110 VAL A CA 1
ATOM 843 C C . VAL A 1 110 ? -4.555 -8.117 -15.578 1 97.81 110 VAL A C 1
ATOM 845 O O . VAL A 1 110 ? -4.184 -7.633 -16.641 1 97.81 110 VAL A O 1
ATOM 848 N N . ASP A 1 111 ? -5.266 -7.469 -14.633 1 97.56 111 ASP A N 1
ATOM 849 C CA . ASP A 1 111 ? -5.703 -6.086 -14.812 1 97.56 111 ASP A CA 1
ATOM 850 C C . ASP A 1 111 ? -4.684 -5.109 -14.234 1 97.56 111 ASP A C 1
ATOM 852 O O . ASP A 1 111 ? -4.535 -3.992 -14.734 1 97.56 111 ASP A O 1
ATOM 856 N N . THR A 1 112 ? -4.039 -5.441 -13.211 1 98.5 112 THR A N 1
ATOM 857 C CA . THR A 1 112 ? -3.145 -4.582 -12.438 1 98.5 112 THR A CA 1
ATOM 858 C C . THR A 1 112 ? -1.898 -5.352 -12.008 1 98.5 112 THR A C 1
ATOM 860 O O . THR A 1 112 ? -1.985 -6.516 -11.609 1 98.5 112 THR A O 1
ATOM 863 N N . LEU A 1 113 ? -0.733 -4.746 -12.156 1 98.75 113 LEU A N 1
ATOM 864 C CA . LEU A 1 113 ? 0.518 -5.277 -11.633 1 98.75 113 LEU A CA 1
ATOM 865 C C . LEU A 1 113 ? 1.012 -4.441 -10.453 1 98.75 113 LEU A C 1
ATOM 867 O O . LEU A 1 113 ? 1.096 -3.217 -10.555 1 98.75 113 LEU A O 1
ATOM 871 N N . HIS A 1 114 ? 1.215 -5.098 -9.344 1 98.88 114 HIS A N 1
ATOM 872 C CA . HIS A 1 114 ? 1.984 -4.531 -8.242 1 98.88 114 HIS A CA 1
ATOM 873 C C . HIS A 1 114 ? 3.418 -5.051 -8.25 1 98.88 114 HIS A C 1
ATOM 875 O O . HIS A 1 114 ? 3.656 -6.23 -7.969 1 98.88 114 HIS A O 1
ATOM 881 N N . ILE A 1 115 ? 4.359 -4.129 -8.516 1 98.81 115 ILE A N 1
ATOM 882 C CA . ILE A 1 115 ? 5.734 -4.574 -8.688 1 98.81 115 ILE A CA 1
ATOM 883 C C . ILE A 1 115 ? 6.648 -3.809 -7.73 1 98.81 115 ILE A C 1
ATOM 885 O O . ILE A 1 115 ? 6.688 -2.576 -7.758 1 98.81 115 ILE A O 1
ATOM 889 N N . SER A 1 116 ? 7.301 -4.504 -6.852 1 98.81 116 SER A N 1
ATOM 890 C CA . SER A 1 116 ? 8.43 -3.955 -6.109 1 98.81 116 SER A CA 1
ATOM 891 C C . SER A 1 116 ? 9.758 -4.34 -6.75 1 98.81 116 SER A C 1
ATOM 893 O O . SER A 1 116 ? 10.078 -5.527 -6.859 1 98.81 116 SER A O 1
ATOM 895 N N . THR A 1 117 ? 10.469 -3.404 -7.219 1 98.75 117 THR A N 1
ATOM 896 C CA . THR A 1 117 ? 11.82 -3.654 -7.711 1 98.75 117 THR A CA 1
ATOM 897 C C . THR A 1 117 ? 12.844 -3.506 -6.59 1 98.75 117 THR A C 1
ATOM 899 O O . THR A 1 117 ? 12.969 -2.434 -5.996 1 98.75 117 THR A O 1
ATOM 902 N N . ILE A 1 118 ? 13.547 -4.547 -6.316 1 98.81 118 ILE A N 1
ATOM 903 C CA . ILE A 1 118 ? 14.531 -4.594 -5.238 1 98.81 118 ILE A CA 1
ATOM 904 C C . ILE A 1 118 ? 15.914 -4.234 -5.781 1 98.81 118 ILE A C 1
ATOM 906 O O . ILE A 1 118 ? 16.359 -4.805 -6.777 1 98.81 118 ILE A O 1
ATOM 910 N N . ASP A 1 119 ? 16.609 -3.359 -5.129 1 98.69 119 ASP A N 1
ATOM 911 C CA . ASP A 1 119 ? 17.875 -2.814 -5.613 1 98.69 119 ASP A CA 1
ATOM 912 C C . ASP A 1 119 ? 19.047 -3.736 -5.266 1 98.69 119 ASP A C 1
ATOM 914 O O . ASP A 1 119 ? 19.953 -3.346 -4.527 1 98.69 119 ASP A O 1
ATOM 918 N N . ILE A 1 120 ? 18.984 -4.926 -5.777 1 98.56 120 ILE A N 1
ATOM 919 C CA . ILE A 1 120 ? 20.047 -5.918 -5.602 1 98.56 120 ILE A CA 1
ATOM 920 C C . ILE A 1 120 ? 20.062 -6.867 -6.801 1 98.56 120 ILE A C 1
ATOM 922 O O . ILE A 1 120 ? 19.094 -6.941 -7.555 1 98.56 120 ILE A O 1
ATOM 926 N N . GLU A 1 121 ? 21.156 -7.539 -7.086 1 98.5 121 GLU A N 1
ATOM 927 C CA . GLU A 1 121 ? 21.297 -8.547 -8.133 1 98.5 121 GLU A CA 1
ATOM 928 C C . GLU A 1 121 ? 21.766 -9.883 -7.551 1 98.5 121 GLU A C 1
ATOM 930 O O . GLU A 1 121 ? 22.922 -10.266 -7.715 1 98.5 121 GLU A O 1
ATOM 935 N N . PRO A 1 122 ? 20.922 -10.594 -6.957 1 98.19 122 PRO A N 1
ATOM 936 C CA . PRO A 1 122 ? 21.312 -11.852 -6.309 1 98.19 122 PRO A CA 1
ATOM 937 C C . PRO A 1 122 ? 21.422 -13.016 -7.289 1 98.19 122 PRO A C 1
ATOM 939 O O . PRO A 1 122 ? 20.953 -12.914 -8.43 1 98.19 122 PRO A O 1
ATOM 942 N N . GLU A 1 123 ? 22.078 -14.023 -6.832 1 97.56 123 GLU A N 1
ATOM 943 C CA . GLU A 1 123 ? 21.953 -15.297 -7.535 1 97.56 123 GLU A CA 1
ATOM 944 C C . GLU A 1 123 ? 20.578 -15.922 -7.301 1 97.56 123 GLU A C 1
ATOM 946 O O . GLU A 1 123 ? 20.016 -15.789 -6.219 1 97.56 123 GLU A O 1
ATOM 951 N N . GLY A 1 124 ? 20.141 -16.578 -8.391 1 97.12 124 GLY A N 1
ATOM 952 C CA . GLY A 1 124 ? 18.875 -17.281 -8.289 1 97.12 124 GLY A CA 1
ATOM 953 C C . GLY A 1 124 ? 18.516 -18.062 -9.539 1 97.12 124 GLY A C 1
ATOM 954 O O . GLY A 1 124 ? 19.234 -17.984 -10.547 1 97.12 124 GLY A O 1
ATOM 955 N N . ASP A 1 125 ? 17.406 -18.859 -9.375 1 96.69 125 ASP A N 1
ATOM 956 C CA . ASP A 1 125 ? 17.078 -19.734 -10.492 1 96.69 125 ASP A CA 1
ATOM 957 C C . ASP A 1 125 ? 15.625 -19.562 -10.922 1 96.69 125 ASP A C 1
ATOM 959 O O . ASP A 1 125 ? 15.148 -20.234 -11.836 1 96.69 125 ASP A O 1
ATOM 963 N N . VAL A 1 126 ? 14.859 -18.766 -10.273 1 96.56 126 VAL A N 1
ATOM 964 C CA . VAL A 1 126 ? 13.492 -18.438 -10.672 1 96.56 126 VAL A CA 1
ATOM 965 C C . VAL A 1 126 ? 13.422 -16.984 -11.125 1 96.56 126 VAL A C 1
ATOM 967 O O . VAL A 1 126 ? 13.922 -16.094 -10.445 1 96.56 126 VAL A O 1
ATOM 970 N N . TYR A 1 127 ? 12.805 -16.719 -12.227 1 97.5 127 TYR A N 1
ATOM 971 C CA . TYR A 1 127 ? 12.789 -15.375 -12.812 1 97.5 127 TYR A CA 1
ATOM 972 C C . TYR A 1 127 ? 11.367 -14.906 -13.055 1 97.5 127 TYR A C 1
ATOM 974 O O . TYR A 1 127 ? 10.469 -15.711 -13.32 1 97.5 127 TYR A O 1
ATOM 982 N N . PHE A 1 128 ? 11.172 -13.633 -12.891 1 98.38 128 PHE A N 1
ATOM 983 C CA . PHE A 1 128 ? 9.906 -13.008 -13.25 1 98.38 128 PHE A CA 1
ATOM 984 C C . PHE A 1 128 ? 9.812 -12.789 -14.758 1 98.38 128 PHE A C 1
ATOM 986 O O . PHE A 1 128 ? 10.812 -12.445 -15.398 1 98.38 128 PHE A O 1
ATOM 993 N N . PRO A 1 129 ? 8.641 -13 -15.344 1 98.06 129 PRO A N 1
ATOM 994 C CA . PRO A 1 129 ? 8.484 -12.766 -16.781 1 98.06 129 PRO A CA 1
ATOM 995 C C . PRO A 1 129 ? 8.539 -11.281 -17.156 1 98.06 129 PRO A C 1
ATOM 997 O O . PRO A 1 129 ? 8.422 -10.422 -16.281 1 98.06 129 PRO A O 1
ATOM 1000 N N . GLU A 1 130 ? 8.742 -11.016 -18.391 1 96.62 130 GLU A N 1
ATOM 1001 C CA . GLU A 1 130 ? 8.734 -9.633 -18.875 1 96.62 130 GLU A CA 1
ATOM 1002 C C . GLU A 1 130 ? 7.344 -9.023 -18.766 1 96.62 130 GLU A C 1
ATOM 1004 O O . GLU A 1 130 ? 6.34 -9.672 -19.062 1 96.62 130 GLU A O 1
ATOM 1009 N N . ILE A 1 131 ? 7.289 -7.816 -18.359 1 97.38 131 ILE A N 1
ATOM 1010 C CA . ILE A 1 131 ? 6.02 -7.094 -18.297 1 97.38 131 ILE A CA 1
ATOM 1011 C C . ILE A 1 131 ? 5.566 -6.738 -19.719 1 97.38 131 ILE A C 1
ATOM 1013 O O . ILE A 1 131 ? 6.316 -6.121 -20.469 1 97.38 131 ILE A O 1
ATOM 1017 N N . PRO A 1 132 ? 4.402 -7.184 -20.047 1 97.31 132 PRO A N 1
ATOM 1018 C CA . PRO A 1 132 ? 3.926 -6.887 -21.406 1 97.31 132 PRO A CA 1
ATOM 1019 C C . PRO A 1 132 ? 3.92 -5.391 -21.703 1 97.31 132 PRO A C 1
ATOM 1021 O O . PRO A 1 132 ? 3.643 -4.574 -20.828 1 97.31 132 PRO A O 1
ATOM 1024 N N . SER A 1 133 ? 4.105 -4.996 -22.953 1 96.44 133 SER A N 1
ATOM 1025 C CA . SER A 1 133 ? 4.195 -3.604 -23.391 1 96.44 133 SER A CA 1
ATOM 1026 C C . SER A 1 133 ? 2.854 -2.895 -23.266 1 96.44 133 SER A C 1
ATOM 1028 O O . SER A 1 133 ? 2.787 -1.665 -23.312 1 96.44 133 SER A O 1
ATOM 1030 N N . SER A 1 134 ? 1.803 -3.637 -23.109 1 96.56 134 SER A N 1
ATOM 1031 C CA . SER A 1 134 ? 0.465 -3.066 -22.984 1 96.56 134 SER A CA 1
ATOM 1032 C C . SER A 1 134 ? 0.269 -2.412 -21.625 1 96.56 134 SER A C 1
ATOM 1034 O O . SER A 1 134 ? -0.712 -1.697 -21.406 1 96.56 134 SER A O 1
ATOM 1036 N N . PHE A 1 135 ? 1.158 -2.629 -20.688 1 97.94 135 PHE A N 1
ATOM 1037 C CA . PHE A 1 135 ? 1.063 -2.049 -19.344 1 97.94 135 PHE A CA 1
ATOM 1038 C C . PHE A 1 135 ? 1.88 -0.767 -19.25 1 97.94 135 PHE A C 1
ATOM 1040 O O . PHE A 1 135 ? 2.939 -0.653 -19.875 1 97.94 135 PHE A O 1
ATOM 1047 N N . ARG A 1 136 ? 1.393 0.142 -18.484 1 97.06 136 ARG A N 1
ATOM 1048 C CA . ARG A 1 136 ? 2.131 1.355 -18.156 1 97.06 136 ARG A CA 1
ATOM 1049 C C . ARG A 1 136 ? 2.066 1.64 -16.656 1 97.06 136 ARG A C 1
ATOM 1051 O O . AR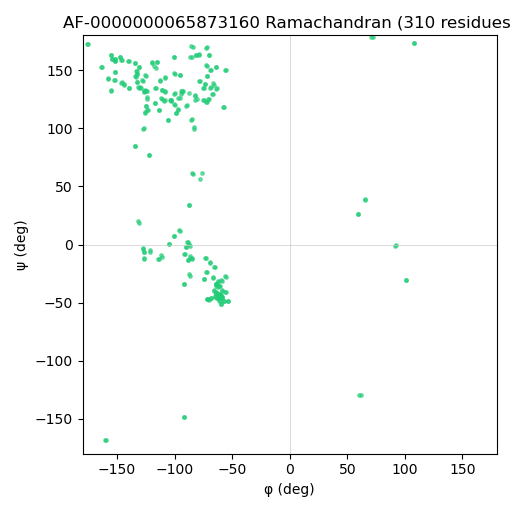G A 1 136 ? 1.051 1.372 -16.016 1 97.06 136 ARG A O 1
ATOM 1058 N N . PRO A 1 137 ? 3.148 2.164 -16.125 1 97.38 137 PRO A N 1
ATOM 1059 C CA . PRO A 1 137 ? 3.098 2.525 -14.703 1 97.38 137 PRO A CA 1
ATOM 1060 C C . PRO A 1 137 ? 2.168 3.705 -14.43 1 97.38 137 PRO A C 1
ATOM 1062 O O . PRO A 1 137 ? 2.18 4.691 -15.164 1 97.38 137 PRO A O 1
ATOM 1065 N N . VAL A 1 138 ? 1.379 3.584 -13.422 1 97.31 138 VAL A N 1
ATOM 1066 C CA . VAL A 1 138 ? 0.462 4.664 -13.078 1 97.31 138 VAL A CA 1
ATOM 1067 C C . VAL A 1 138 ? 0.843 5.246 -11.719 1 97.31 138 VAL A C 1
ATOM 1069 O O . VAL A 1 138 ? 0.351 6.309 -11.328 1 97.31 138 VAL A O 1
ATOM 1072 N N . PHE A 1 139 ? 1.672 4.566 -11.039 1 98.19 139 PHE A N 1
ATOM 1073 C CA . PHE A 1 139 ? 2.143 5.008 -9.734 1 98.19 139 PHE A CA 1
ATOM 1074 C C . PHE A 1 139 ? 3.535 4.461 -9.445 1 98.19 139 PHE A C 1
ATOM 1076 O O . PHE A 1 139 ? 3.84 3.316 -9.781 1 98.19 139 PHE A O 1
ATOM 1083 N N . SER A 1 140 ? 4.375 5.281 -8.82 1 98.31 140 SER A N 1
ATOM 1084 C CA . SER A 1 140 ? 5.703 4.863 -8.383 1 98.31 140 SER A CA 1
ATOM 1085 C C . SER A 1 140 ? 6.102 5.559 -7.086 1 98.31 140 SER A C 1
ATOM 1087 O O . SER A 1 140 ? 5.852 6.754 -6.914 1 98.31 140 SER A O 1
ATOM 1089 N N . GLN A 1 141 ? 6.715 4.789 -6.238 1 98.44 141 GLN A N 1
ATOM 1090 C CA . GLN A 1 141 ? 7.285 5.336 -5.012 1 98.44 141 GLN A CA 1
ATOM 1091 C C . GLN A 1 141 ? 8.586 4.625 -4.645 1 98.44 141 GLN A C 1
ATOM 1093 O O . GLN A 1 141 ? 8.664 3.396 -4.711 1 98.44 141 GLN A O 1
ATOM 1098 N N . ASP A 1 142 ? 9.555 5.406 -4.238 1 98.44 142 ASP A N 1
ATOM 1099 C CA . ASP A 1 142 ? 10.844 4.863 -3.816 1 98.44 142 ASP A CA 1
ATOM 1100 C C . ASP A 1 142 ? 10.93 4.773 -2.295 1 98.44 142 ASP A C 1
ATOM 1102 O O . ASP A 1 142 ? 10.398 5.629 -1.586 1 98.44 142 ASP A O 1
ATOM 1106 N N . PHE A 1 143 ? 11.625 3.773 -1.8 1 98.44 143 PHE A N 1
ATOM 1107 C CA . PHE A 1 143 ? 11.836 3.559 -0.374 1 98.44 143 PHE A CA 1
ATOM 1108 C C . PHE A 1 143 ? 13.32 3.348 -0.075 1 98.44 143 PHE A C 1
ATOM 1110 O O . PHE A 1 143 ? 14 2.592 -0.774 1 98.44 143 PHE A O 1
ATOM 1117 N N . VAL A 1 144 ? 13.75 4.035 0.972 1 97.62 144 VAL A N 1
ATOM 1118 C CA . VAL A 1 144 ? 15.094 3.812 1.493 1 97.62 144 VAL A CA 1
ATOM 1119 C C . VAL A 1 144 ? 15.047 2.783 2.619 1 97.62 144 VAL A C 1
ATOM 1121 O O . VAL A 1 144 ? 14.203 2.877 3.52 1 97.62 144 VAL A O 1
ATOM 1124 N N . SER A 1 145 ? 15.93 1.78 2.57 1 97.75 145 SER A N 1
ATOM 1125 C CA . SER A 1 145 ? 16.047 0.738 3.586 1 97.75 145 SER A CA 1
ATOM 1126 C C . SER A 1 145 ? 17.406 0.057 3.531 1 97.75 145 SER A C 1
ATOM 1128 O O . SER A 1 145 ? 18.359 0.612 2.986 1 97.75 145 SER A O 1
ATOM 1130 N N . ASN A 1 146 ? 17.531 -1.126 4.277 1 98.25 146 ASN A N 1
ATOM 1131 C CA . ASN A 1 146 ? 18.75 -1.908 4.156 1 98.25 146 ASN A CA 1
ATOM 1132 C C . ASN A 1 146 ? 19.031 -2.289 2.707 1 98.25 146 ASN A C 1
ATOM 1134 O O . ASN A 1 146 ? 20.188 -2.312 2.279 1 98.25 146 ASN A O 1
ATOM 1138 N N . ILE A 1 147 ? 18.031 -2.639 2.029 1 98.44 147 ILE A N 1
ATOM 1139 C CA . ILE A 1 147 ? 18.031 -2.744 0.575 1 98.44 147 ILE A CA 1
ATOM 1140 C C . ILE A 1 147 ? 16.922 -1.866 -0.005 1 98.44 147 ILE A C 1
ATOM 1142 O O . ILE A 1 147 ? 15.742 -2.1 0.251 1 98.44 147 ILE A O 1
ATOM 1146 N N . ASN A 1 148 ? 17.344 -0.874 -0.745 1 98.62 148 ASN A N 1
ATOM 1147 C CA . ASN A 1 148 ? 16.359 0.038 -1.313 1 98.62 148 ASN A CA 1
ATOM 1148 C C . ASN A 1 148 ? 15.43 -0.676 -2.297 1 98.62 148 ASN A C 1
ATOM 1150 O O . ASN A 1 148 ? 15.82 -1.674 -2.906 1 98.62 148 ASN A O 1
ATOM 1154 N N . TYR A 1 149 ? 14.234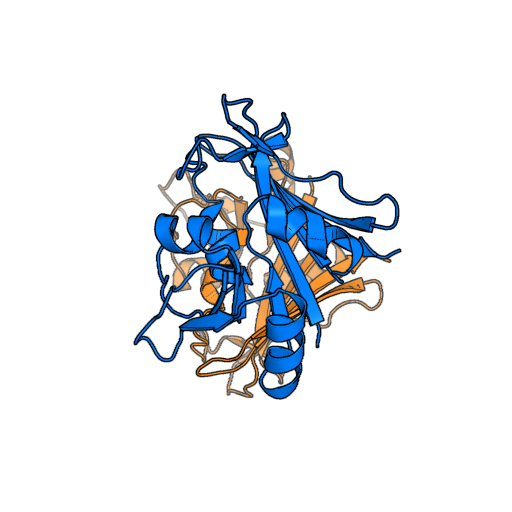 -0.162 -2.445 1 98.69 149 TYR A N 1
ATOM 1155 C CA . TYR A 1 149 ? 13.297 -0.727 -3.406 1 98.69 149 TYR A CA 1
ATOM 1156 C C . TYR A 1 149 ? 12.328 0.338 -3.916 1 98.69 149 TYR A C 1
ATOM 1158 O O . TYR A 1 149 ? 12.203 1.405 -3.312 1 98.69 149 TYR A O 1
ATOM 1166 N N . SER A 1 150 ? 11.727 0.066 -5.055 1 98.69 150 SER A N 1
ATOM 1167 C CA . SER A 1 150 ? 10.727 0.922 -5.68 1 98.69 150 SER A CA 1
ATOM 1168 C C . SER A 1 150 ? 9.43 0.16 -5.941 1 98.69 150 SER A C 1
ATOM 1170 O O . SER A 1 150 ? 9.453 -0.931 -6.516 1 98.69 150 SER A O 1
ATOM 1172 N N . TYR A 1 151 ? 8.375 0.701 -5.438 1 98.81 151 TYR A N 1
ATOM 1173 C CA . TYR A 1 151 ? 7.062 0.097 -5.633 1 98.81 151 TYR A CA 1
ATOM 1174 C C . TYR A 1 151 ? 6.301 0.799 -6.75 1 98.81 151 TYR A C 1
ATOM 1176 O O . TYR A 1 151 ? 6.164 2.025 -6.746 1 98.81 151 TYR A O 1
ATOM 1184 N N . GLN A 1 152 ? 5.777 -0.04 -7.68 1 98.75 152 GLN A N 1
ATOM 1185 C CA . GLN A 1 152 ? 5.023 0.516 -8.805 1 98.75 152 GLN A CA 1
ATOM 1186 C C . GLN A 1 152 ? 3.711 -0.234 -9.008 1 98.75 152 GLN A C 1
ATOM 1188 O O . GLN A 1 152 ? 3.639 -1.442 -8.781 1 98.75 152 GLN A O 1
ATOM 1193 N N . ILE A 1 153 ? 2.736 0.504 -9.445 1 98.88 153 ILE A N 1
ATOM 1194 C CA . ILE A 1 153 ? 1.487 -0.066 -9.938 1 98.88 153 ILE A CA 1
ATOM 1195 C C . ILE A 1 153 ? 1.373 0.163 -11.438 1 98.88 153 ILE A C 1
ATOM 1197 O O . ILE A 1 153 ? 1.554 1.285 -11.922 1 98.88 153 ILE A O 1
ATOM 1201 N N . TRP A 1 154 ? 1.162 -0.954 -12.117 1 98.5 154 TRP A N 1
ATOM 1202 C CA . TRP A 1 154 ? 1.007 -0.915 -13.57 1 98.5 154 TRP A CA 1
ATOM 1203 C C . TRP A 1 154 ? -0.416 -1.282 -13.977 1 98.5 154 TRP A C 1
ATOM 1205 O O . TRP A 1 154 ? -1.04 -2.148 -13.359 1 98.5 154 TRP A O 1
ATOM 1215 N N . GLN A 1 155 ? -0.917 -0.638 -14.93 1 97.12 155 GLN A N 1
ATOM 1216 C CA . GLN A 1 155 ? -2.229 -0.948 -15.492 1 97.12 155 GLN A CA 1
ATOM 1217 C C . GLN A 1 155 ? -2.186 -0.966 -17.016 1 97.12 155 GLN A C 1
ATOM 1219 O O . GLN A 1 155 ? -1.31 -0.348 -17.625 1 97.12 155 GLN A O 1
ATOM 1224 N N . LYS A 1 156 ? -3.193 -1.738 -17.562 1 91.19 156 LYS A N 1
ATOM 1225 C CA . LYS A 1 156 ? -3.285 -1.809 -19.016 1 91.19 156 LYS A CA 1
ATOM 1226 C C . LYS A 1 156 ? -3.693 -0.462 -19.609 1 91.19 156 LYS A C 1
ATOM 1228 O O . LYS A 1 156 ? -4.543 0.235 -19.047 1 91.19 156 LYS A O 1
ATOM 1233 N N . GLY A 1 157 ? -2.959 0.102 -20.656 1 77.5 157 GLY A N 1
ATOM 1234 C CA . GLY A 1 157 ? -3.256 1.347 -21.344 1 77.5 157 GLY A CA 1
ATOM 1235 C C . GLY A 1 157 ? -4.422 1.232 -22.312 1 77.5 157 GLY A C 1
ATOM 1236 O O . GLY A 1 157 ? -4.75 0.135 -22.766 1 77.5 157 GLY A O 1
ATOM 1237 N N . MET B 1 1 ? 10.984 17.984 -4.938 1 95.69 1 MET B N 1
ATOM 1238 C CA . MET B 1 1 ? 10.461 17.156 -3.848 1 95.69 1 MET B CA 1
ATOM 1239 C C . MET B 1 1 ? 9.031 16.719 -4.137 1 95.69 1 MET B C 1
ATOM 1241 O O . MET B 1 1 ? 8.18 17.547 -4.477 1 95.69 1 MET B O 1
ATOM 1245 N N . LYS B 1 2 ? 8.766 15.461 -4.121 1 96.81 2 LYS B N 1
ATOM 1246 C CA . LYS B 1 2 ? 7.434 14.891 -4.289 1 96.81 2 LYS B CA 1
ATOM 1247 C C . LYS B 1 2 ? 6.598 15.07 -3.025 1 96.81 2 LYS B C 1
ATOM 1249 O O . LYS B 1 2 ? 7.098 14.883 -1.912 1 96.81 2 LYS B O 1
ATOM 1254 N N . LEU B 1 3 ? 5.344 15.492 -3.25 1 98.12 3 LEU B N 1
ATOM 1255 C CA . LEU B 1 3 ? 4.41 15.641 -2.137 1 98.12 3 LEU B CA 1
ATOM 1256 C C . LEU B 1 3 ? 3.223 14.695 -2.301 1 98.12 3 LEU B C 1
ATOM 1258 O O . LEU B 1 3 ? 2.553 14.703 -3.336 1 98.12 3 LEU B O 1
ATOM 1262 N N . SER B 1 4 ? 3.037 13.883 -1.381 1 98.75 4 SER B N 1
ATOM 1263 C CA . SER B 1 4 ? 1.854 13.031 -1.304 1 98.75 4 SER B CA 1
ATOM 1264 C C . SER B 1 4 ? 1.008 13.367 -0.081 1 98.75 4 SER B C 1
ATOM 1266 O O . SER B 1 4 ? 1.475 14.047 0.835 1 98.75 4 SER B O 1
ATOM 1268 N N . LEU B 1 5 ? -0.203 13.055 -0.122 1 98.75 5 LEU B N 1
ATOM 1269 C CA . LEU B 1 5 ? -1.122 13.18 1.004 1 98.75 5 LEU B CA 1
ATOM 1270 C C . LEU B 1 5 ? -1.842 11.859 1.27 1 98.75 5 LEU B C 1
ATOM 1272 O O . LEU B 1 5 ? -2.271 11.18 0.333 1 98.75 5 LEU B O 1
ATOM 1276 N N . MET B 1 6 ? -1.866 11.445 2.504 1 98.81 6 MET B N 1
ATOM 1277 C CA . MET B 1 6 ? -2.533 10.195 2.852 1 98.81 6 MET B CA 1
ATOM 1278 C C . MET B 1 6 ? -3.559 10.414 3.959 1 98.81 6 MET B C 1
ATOM 1280 O O . MET B 1 6 ? -3.27 11.078 4.957 1 98.81 6 MET B O 1
ATOM 1284 N N . ALA B 1 7 ? -4.75 9.875 3.75 1 98.44 7 ALA B N 1
ATOM 1285 C CA . ALA B 1 7 ? -5.812 10.008 4.742 1 98.44 7 ALA B CA 1
ATOM 1286 C C . ALA B 1 7 ? -6.777 8.828 4.676 1 98.44 7 ALA B C 1
ATOM 1288 O O . ALA B 1 7 ? -6.953 8.219 3.615 1 98.44 7 ALA B O 1
ATOM 1289 N N . ALA B 1 8 ? -7.344 8.453 5.754 1 98.38 8 ALA B N 1
ATOM 1290 C CA . ALA B 1 8 ? -8.523 7.609 5.855 1 98.38 8 ALA B CA 1
ATOM 1291 C C . ALA B 1 8 ? -9.766 8.438 6.191 1 98.38 8 ALA B C 1
ATOM 1293 O O . ALA B 1 8 ? -9.789 9.156 7.191 1 98.38 8 ALA B O 1
ATOM 1294 N N . ILE B 1 9 ? -10.727 8.312 5.355 1 98.5 9 ILE B N 1
ATOM 1295 C CA . ILE B 1 9 ? -11.891 9.188 5.438 1 98.5 9 ILE B CA 1
ATOM 1296 C C . ILE B 1 9 ? -13.164 8.352 5.555 1 98.5 9 ILE B C 1
ATOM 1298 O O . ILE B 1 9 ? -13.391 7.441 4.762 1 98.5 9 ILE B O 1
ATOM 1302 N N . SER B 1 10 ? -14.039 8.695 6.52 1 98.62 10 SER B N 1
ATOM 1303 C CA . SER B 1 10 ? -15.336 8.031 6.598 1 98.62 10 SER B CA 1
ATOM 1304 C C . SER B 1 10 ? -16.25 8.477 5.469 1 98.62 10 SER B C 1
ATOM 1306 O O . SER B 1 10 ? -15.953 9.438 4.758 1 98.62 10 SER B O 1
ATOM 1308 N N . LYS B 1 11 ? -17.312 7.848 5.297 1 98.06 11 LYS B N 1
ATOM 1309 C CA . LYS B 1 11 ? -18.25 8.125 4.211 1 98.06 11 LYS B CA 1
ATOM 1310 C C . LYS B 1 11 ? -18.812 9.539 4.312 1 98.06 11 LYS B C 1
ATOM 1312 O O . LYS B 1 11 ? -19.094 10.18 3.297 1 98.06 11 LYS B O 1
ATOM 1317 N N . ASN B 1 12 ? -18.938 9.961 5.535 1 97.75 12 ASN B N 1
ATOM 1318 C CA . ASN B 1 12 ? -19.5 11.297 5.734 1 97.75 12 ASN B CA 1
ATOM 1319 C C . ASN B 1 12 ? -18.406 12.344 5.887 1 97.75 12 ASN B C 1
ATOM 1321 O O . ASN B 1 12 ? -18.656 13.445 6.383 1 97.75 12 ASN B O 1
ATOM 1325 N N . GLY B 1 13 ? -17.141 11.992 5.594 1 97.88 13 GLY B N 1
ATOM 1326 C CA . GLY B 1 13 ? -16.062 12.961 5.488 1 97.88 13 GLY B CA 1
ATOM 1327 C C . GLY B 1 13 ? -15.312 13.164 6.789 1 97.88 13 GLY B C 1
ATOM 1328 O O . GLY B 1 13 ? -14.352 13.93 6.844 1 97.88 13 GLY B O 1
ATOM 1329 N N . VAL B 1 14 ? -15.727 12.461 7.848 1 98.06 14 VAL B N 1
ATOM 1330 C CA . VAL B 1 14 ? -15.094 12.586 9.156 1 98.06 14 VAL B CA 1
ATOM 1331 C C . VAL B 1 14 ? -13.734 11.891 9.148 1 98.06 14 VAL B C 1
ATOM 1333 O O . VAL B 1 14 ? -13.602 10.789 8.609 1 98.06 14 VAL B O 1
ATOM 1336 N N . ILE B 1 15 ? -12.742 12.57 9.789 1 97.69 15 ILE B N 1
ATOM 1337 C CA . ILE B 1 15 ? -11.43 11.953 9.906 1 97.69 15 ILE B CA 1
ATOM 1338 C C . ILE B 1 15 ? -10.992 11.93 11.367 1 97.69 15 ILE B C 1
ATOM 1340 O O . ILE B 1 15 ? -9.945 11.375 11.703 1 97.69 15 ILE B O 1
ATOM 1344 N N . GLY B 1 16 ? -11.766 12.57 12.219 1 96.31 16 GLY B N 1
ATOM 1345 C CA . GLY B 1 16 ? -11.414 12.617 13.625 1 96.31 16 GLY B CA 1
ATOM 1346 C C . GLY B 1 16 ? -12.578 13.031 14.516 1 96.31 16 GLY B C 1
ATOM 1347 O O . GLY B 1 16 ? -13.508 13.695 14.062 1 96.31 16 GLY B O 1
ATOM 1348 N N . ASN B 1 17 ? -12.547 12.602 15.711 1 95.62 17 ASN B N 1
ATOM 1349 C CA . ASN B 1 17 ? -13.383 13.039 16.828 1 95.62 17 ASN B CA 1
ATOM 1350 C C . ASN B 1 17 ? -12.539 13.43 18.031 1 95.62 17 ASN B C 1
ATOM 1352 O O . ASN B 1 17 ? -12.164 12.57 18.844 1 95.62 17 ASN B O 1
ATOM 1356 N N . GLY B 1 18 ? -12.336 14.758 18.172 1 91.56 18 GLY B N 1
ATOM 1357 C CA . GLY B 1 18 ? -11.289 15.164 19.094 1 91.56 18 GLY B CA 1
ATOM 1358 C C . GLY B 1 18 ? -9.914 14.672 18.688 1 91.56 18 GLY B C 1
ATOM 1359 O O . GLY B 1 18 ? -9.492 14.859 17.547 1 91.56 18 GLY B O 1
ATOM 1360 N N . PRO B 1 19 ? -9.227 14.047 19.656 1 87.5 19 PRO B N 1
ATOM 1361 C CA . PRO B 1 19 ? -7.875 13.586 19.328 1 87.5 19 PRO B CA 1
ATOM 1362 C C . PRO B 1 19 ? -7.859 12.188 18.719 1 87.5 19 PRO B C 1
ATOM 1364 O O . PRO B 1 19 ? -6.805 11.711 18.281 1 87.5 19 PRO B O 1
ATOM 1367 N N . ASP B 1 20 ? -9.016 11.641 18.578 1 90.94 20 ASP B N 1
ATOM 1368 C CA . ASP B 1 20 ? -9.023 10.227 18.219 1 90.94 20 ASP B CA 1
ATOM 1369 C C . ASP B 1 20 ? -9.688 10.008 16.859 1 90.94 20 ASP B C 1
ATOM 1371 O O . ASP B 1 20 ? -10.477 10.836 16.406 1 90.94 20 ASP B O 1
ATOM 1375 N N . ILE B 1 21 ? -9.289 8.945 16.234 1 93.44 21 ILE B N 1
ATOM 1376 C CA . ILE B 1 21 ? -10.008 8.43 15.078 1 93.44 21 ILE B CA 1
ATOM 1377 C C . ILE B 1 21 ? -11.203 7.59 15.539 1 93.44 21 ILE B C 1
ATOM 1379 O O . ILE B 1 21 ? -11.039 6.656 16.328 1 93.44 21 ILE B O 1
ATOM 1383 N N . PRO B 1 22 ? -12.375 7.906 15.102 1 95.25 22 PRO B N 1
ATOM 1384 C CA . PRO B 1 22 ? -13.562 7.27 15.68 1 95.25 22 PRO B CA 1
ATOM 1385 C C . PRO B 1 22 ? -13.922 5.961 14.984 1 95.25 22 PRO B C 1
ATOM 1387 O O . PRO B 1 22 ? -15.102 5.68 14.766 1 95.25 22 PRO B O 1
ATOM 1390 N N . TRP B 1 23 ? -12.984 5.199 14.523 1 96.69 23 TRP B N 1
ATOM 1391 C CA . TRP B 1 23 ? -13.18 3.867 13.953 1 96.69 23 TRP B CA 1
ATOM 1392 C C . TRP B 1 23 ? -11.914 3.031 14.078 1 96.69 23 TRP B C 1
ATOM 1394 O O . TRP B 1 23 ? -10.844 3.555 14.406 1 96.69 23 TRP B O 1
ATOM 1404 N N . SER B 1 24 ? -12.055 1.773 13.93 1 96.56 24 SER B N 1
ATOM 1405 C CA . SER B 1 24 ? -10.938 0.837 13.812 1 96.56 24 SER B CA 1
ATOM 1406 C C . SER B 1 24 ? -11.164 -0.154 12.68 1 96.56 24 SER B C 1
ATOM 1408 O O . SER B 1 24 ? -11.734 -1.23 12.891 1 96.56 24 SER B O 1
ATOM 1410 N N . ALA B 1 25 ? -10.82 0.246 11.531 1 97.44 25 ALA B N 1
ATOM 1411 C CA . ALA B 1 25 ? -10.922 -0.64 10.375 1 97.44 25 ALA B CA 1
ATOM 1412 C C . ALA B 1 25 ? -9.68 -1.514 10.242 1 97.44 25 ALA B C 1
ATOM 1414 O O . ALA B 1 25 ? -8.625 -1.046 9.797 1 97.44 25 ALA B O 1
ATOM 1415 N N . LYS B 1 26 ? -9.812 -2.764 10.539 1 97.62 26 LYS B N 1
ATOM 1416 C CA . LYS B 1 26 ? -8.656 -3.656 10.531 1 97.62 26 LYS B CA 1
ATOM 1417 C C . LYS B 1 26 ? -8.062 -3.779 9.125 1 97.62 26 LYS B C 1
ATOM 1419 O O . LYS B 1 26 ? -8.797 -3.904 8.148 1 97.62 26 LYS B O 1
ATOM 1424 N N . GLY B 1 27 ? -6.82 -3.693 9.008 1 97.56 27 GLY B N 1
ATOM 1425 C CA . GLY B 1 27 ? -6.133 -3.811 7.734 1 97.56 27 GLY B CA 1
ATOM 1426 C C . GLY B 1 27 ? -5.738 -2.471 7.145 1 97.56 27 GLY B C 1
ATOM 1427 O O . GLY B 1 27 ? -4.77 -2.385 6.383 1 97.56 27 GLY B O 1
ATOM 1428 N N . GLU B 1 28 ? -6.57 -1.428 7.469 1 97.88 28 GLU B N 1
ATOM 1429 C CA . GLU B 1 28 ? -6.32 -0.113 6.887 1 97.88 28 GLU B CA 1
ATOM 1430 C C . GLU B 1 28 ? -4.98 0.45 7.352 1 97.88 28 GLU B C 1
ATOM 1432 O O . GLU B 1 28 ? -4.289 1.133 6.594 1 97.88 28 GLU B O 1
ATOM 1437 N N . GLN B 1 29 ? -4.605 0.138 8.586 1 96.56 29 GLN B N 1
ATOM 1438 C CA . GLN B 1 29 ? -3.359 0.656 9.148 1 96.56 29 GLN B CA 1
ATOM 1439 C C . GLN B 1 29 ? -2.148 0.082 8.414 1 96.56 29 GLN B C 1
ATOM 1441 O O . GLN B 1 29 ? -1.079 0.697 8.398 1 96.56 29 GLN B O 1
ATOM 1446 N N . LEU B 1 30 ? -2.285 -1.146 7.852 1 98 30 LEU B N 1
ATOM 1447 C CA . LEU B 1 30 ? -1.204 -1.766 7.094 1 98 30 LEU B CA 1
ATOM 1448 C C . LEU B 1 30 ? -0.833 -0.917 5.883 1 98 30 LEU B C 1
ATOM 1450 O O . LEU B 1 30 ? 0.34 -0.838 5.512 1 98 30 LEU B O 1
ATOM 1454 N N . LEU B 1 31 ? -1.844 -0.286 5.266 1 98.56 31 LEU B N 1
ATOM 1455 C CA . LEU B 1 31 ? -1.589 0.613 4.145 1 98.56 31 LEU B CA 1
ATOM 1456 C C . LEU B 1 31 ? -0.743 1.804 4.586 1 98.56 31 LEU B C 1
ATOM 1458 O O . LEU B 1 31 ? 0.227 2.164 3.914 1 98.56 31 LEU B O 1
ATOM 1462 N N . PHE B 1 32 ? -1.119 2.41 5.727 1 98.38 32 PHE B N 1
ATOM 1463 C CA . PHE B 1 32 ? -0.366 3.527 6.285 1 98.38 32 PHE B CA 1
ATOM 1464 C C . PHE B 1 32 ? 1.073 3.119 6.574 1 98.38 32 PHE B C 1
ATOM 1466 O O . PHE B 1 32 ? 2.012 3.82 6.195 1 98.38 32 PHE B O 1
ATOM 1473 N N . LYS B 1 33 ? 1.263 1.979 7.176 1 98.31 33 LYS B N 1
ATOM 1474 C CA . LYS B 1 33 ? 2.588 1.48 7.531 1 98.31 33 LYS B CA 1
ATOM 1475 C C . LYS B 1 33 ? 3.443 1.258 6.285 1 98.31 33 LYS B C 1
ATOM 1477 O O . LYS B 1 33 ? 4.621 1.62 6.262 1 98.31 33 LYS B O 1
ATOM 1482 N N . ALA B 1 34 ? 2.848 0.708 5.305 1 98.62 34 ALA B N 1
ATOM 1483 C CA . ALA B 1 34 ? 3.588 0.35 4.098 1 98.62 34 ALA B CA 1
ATOM 1484 C C . ALA B 1 34 ? 4.012 1.595 3.324 1 98.62 34 ALA B C 1
ATOM 1486 O O . ALA B 1 34 ? 5.188 1.764 3.002 1 98.62 34 ALA B O 1
ATOM 1487 N N . ILE B 1 35 ? 3.088 2.523 3.121 1 98.75 35 ILE B N 1
ATOM 1488 C CA . ILE B 1 35 ? 3.305 3.672 2.248 1 98.75 35 ILE B CA 1
ATOM 1489 C C . ILE B 1 35 ? 4.227 4.676 2.938 1 98.75 35 ILE B C 1
ATOM 1491 O O . ILE B 1 35 ? 5.016 5.355 2.279 1 98.75 35 ILE B O 1
ATOM 1495 N N . THR B 1 36 ? 4.18 4.711 4.266 1 98.62 36 THR B N 1
ATOM 1496 C CA . THR B 1 36 ? 4.918 5.75 4.977 1 98.62 36 THR B CA 1
ATOM 1497 C C . THR B 1 36 ? 6.227 5.199 5.539 1 98.62 36 THR B C 1
ATOM 1499 O O . THR B 1 36 ? 6.949 5.902 6.246 1 98.62 36 THR B O 1
ATOM 1502 N N . TYR B 1 37 ? 6.543 3.973 5.184 1 98.56 37 TYR B N 1
ATOM 1503 C CA . TYR B 1 37 ? 7.73 3.322 5.723 1 98.56 37 TYR B CA 1
ATOM 1504 C C . TYR B 1 37 ? 8.984 4.137 5.414 1 98.56 37 TYR B C 1
ATOM 1506 O O . TYR B 1 37 ? 9.297 4.391 4.25 1 98.56 37 TYR B O 1
ATOM 1514 N N . ASN B 1 38 ? 9.695 4.617 6.484 1 98.12 38 ASN B N 1
ATOM 1515 C CA . ASN B 1 38 ? 10.93 5.398 6.445 1 98.12 38 ASN B CA 1
ATOM 1516 C C . ASN B 1 38 ? 10.742 6.703 5.68 1 98.12 38 ASN B C 1
ATOM 1518 O O . ASN B 1 38 ? 11.695 7.23 5.102 1 98.12 38 ASN B O 1
ATOM 1522 N N . GLN B 1 39 ? 9.547 7.246 5.617 1 98.44 39 GLN B N 1
ATOM 1523 C CA . GLN B 1 39 ? 9.25 8.508 4.945 1 98.44 39 GLN B CA 1
ATOM 1524 C C . GLN B 1 39 ? 9.148 9.656 5.945 1 98.44 39 GLN B C 1
ATOM 1526 O O . GLN B 1 39 ? 9.039 9.422 7.152 1 98.44 39 GLN B O 1
ATOM 1531 N N . TRP B 1 40 ? 9.266 10.844 5.422 1 98.62 40 TRP B N 1
ATOM 1532 C CA . TRP B 1 40 ? 8.953 12.055 6.18 1 98.62 40 TRP B CA 1
ATOM 1533 C C . TRP B 1 40 ? 7.449 12.328 6.164 1 98.62 40 TRP B C 1
ATOM 1535 O O . TRP B 1 40 ? 6.828 12.352 5.098 1 98.62 40 TRP B O 1
ATOM 1545 N N . LEU B 1 41 ? 6.945 12.508 7.344 1 98.81 41 LEU B N 1
ATOM 1546 C CA . LEU B 1 41 ? 5.539 12.859 7.492 1 98.81 41 LEU B CA 1
ATOM 1547 C C . LEU B 1 41 ? 5.387 14.312 7.926 1 98.81 41 LEU B C 1
ATOM 1549 O O . LEU B 1 41 ? 6.094 14.781 8.82 1 98.81 41 LEU B O 1
ATOM 1553 N N . LEU B 1 42 ? 4.547 15.055 7.258 1 98.81 42 LEU B N 1
ATOM 1554 C CA . LEU B 1 42 ? 4.156 16.391 7.676 1 98.81 42 LEU B CA 1
ATOM 1555 C C . LEU B 1 42 ? 2.803 16.375 8.383 1 98.81 42 LEU B C 1
ATOM 1557 O O . LEU B 1 42 ? 1.795 15.984 7.789 1 98.81 42 LEU B O 1
ATOM 1561 N N . VAL B 1 43 ? 2.834 16.828 9.664 1 98.25 43 VAL B N 1
ATOM 1562 C CA . VAL B 1 43 ? 1.631 16.734 10.477 1 98.25 43 VAL B CA 1
ATOM 1563 C C . VAL B 1 43 ? 1.477 18 11.32 1 98.25 43 VAL B C 1
ATOM 1565 O O . VAL B 1 43 ? 2.447 18.734 11.547 1 98.25 43 VAL B O 1
ATOM 1568 N N . GLY B 1 44 ? 0.243 18.234 11.727 1 96.94 44 GLY B N 1
ATOM 1569 C CA . GLY B 1 44 ? 0.018 19.234 12.758 1 96.94 44 GLY B CA 1
ATOM 1570 C C . GLY B 1 44 ? 0.326 18.734 14.156 1 96.94 44 GLY B C 1
ATOM 1571 O O . GLY B 1 44 ? 0.323 17.516 14.406 1 96.94 44 GLY B O 1
ATOM 1572 N N . ARG B 1 45 ? 0.456 19.625 15.07 1 95.44 45 ARG B N 1
ATOM 1573 C CA . ARG B 1 45 ? 0.85 19.312 16.438 1 95.44 45 ARG B CA 1
ATOM 1574 C C . ARG B 1 45 ? -0.171 18.391 17.109 1 95.44 45 ARG B C 1
ATOM 1576 O O . ARG B 1 45 ? 0.197 17.391 17.719 1 95.44 45 ARG B O 1
ATOM 1583 N N . LYS B 1 46 ? -1.426 18.734 17 1 93.38 46 LYS B N 1
ATOM 1584 C CA . LYS B 1 46 ? -2.465 17.953 17.656 1 93.38 46 LYS B CA 1
ATOM 1585 C C . LYS B 1 46 ? -2.477 16.516 17.141 1 93.38 46 LYS B C 1
ATOM 1587 O O . LYS B 1 46 ? -2.619 15.562 17.922 1 93.38 46 LYS B O 1
ATOM 1592 N N . THR B 1 47 ? -2.371 16.344 15.859 1 95.38 47 THR B N 1
ATOM 1593 C CA . THR B 1 47 ? -2.301 15.016 15.25 1 95.38 47 THR B CA 1
ATOM 1594 C C . THR B 1 47 ? -1.073 14.258 15.75 1 95.38 47 THR B C 1
ATOM 1596 O O . THR B 1 47 ? -1.166 13.086 16.109 1 95.38 47 THR B O 1
ATOM 1599 N N . PHE B 1 48 ? 0.068 14.922 15.766 1 96.06 48 PHE B N 1
ATOM 1600 C CA . PHE B 1 48 ? 1.304 14.297 16.219 1 96.06 48 PHE B CA 1
ATOM 1601 C C . PHE B 1 48 ? 1.174 13.836 17.672 1 96.06 48 PHE B C 1
ATOM 1603 O O . PHE B 1 48 ? 1.582 12.719 18.016 1 96.06 48 PHE B O 1
ATOM 1610 N N . GLU B 1 49 ? 0.602 14.664 18.469 1 93.5 49 GLU B N 1
ATOM 1611 C CA . GLU B 1 49 ? 0.429 14.328 19.875 1 93.5 49 GLU B CA 1
ATOM 1612 C C . GLU B 1 49 ? -0.485 13.125 20.047 1 93.5 49 GLU B C 1
ATOM 1614 O O . GLU B 1 49 ? -0.286 12.312 20.953 1 93.5 49 GLU B O 1
ATOM 1619 N N . SER B 1 50 ? -1.483 13 19.219 1 93.06 50 SER B N 1
ATOM 1620 C CA . SER B 1 50 ? -2.439 11.898 19.281 1 93.06 50 SER B CA 1
ATOM 1621 C C . SER B 1 50 ? -1.81 10.594 18.812 1 93.06 50 SER B C 1
ATOM 1623 O O . SER B 1 50 ? -1.944 9.562 19.469 1 93.06 50 SER B O 1
ATOM 1625 N N . MET B 1 51 ? -1.121 10.562 17.734 1 92.56 51 MET B N 1
ATOM 1626 C CA . MET B 1 51 ? -0.61 9.344 17.109 1 92.56 51 MET B CA 1
ATOM 1627 C C . MET B 1 51 ? 0.747 8.969 17.703 1 92.56 51 MET B C 1
ATOM 1629 O O . MET B 1 51 ? 1.12 7.793 17.703 1 92.56 51 MET B O 1
ATOM 1633 N N . GLY B 1 52 ? 1.461 10 18.188 1 90.94 52 GLY B N 1
ATOM 1634 C CA . GLY B 1 52 ? 2.82 9.766 18.656 1 90.94 52 GLY B CA 1
ATOM 1635 C C . GLY B 1 52 ? 3.797 9.508 17.531 1 90.94 52 GLY B C 1
ATOM 1636 O O . GLY B 1 52 ? 3.416 9.523 16.359 1 90.94 52 GLY B O 1
ATOM 1637 N N . ALA B 1 53 ? 5.055 9.32 17.922 1 93.56 53 ALA B N 1
ATOM 1638 C CA . ALA B 1 53 ? 6.098 9.008 16.938 1 93.56 53 ALA B CA 1
ATOM 1639 C C . ALA B 1 53 ? 6.113 7.512 16.625 1 93.56 53 ALA B C 1
ATOM 1641 O O . ALA B 1 53 ? 6.703 6.719 17.359 1 93.56 53 ALA B O 1
ATOM 1642 N N . LEU B 1 54 ? 5.562 7.129 15.555 1 94.94 54 LEU B N 1
ATOM 1643 C CA . LEU B 1 54 ? 5.551 5.738 15.117 1 94.94 54 LEU B CA 1
ATOM 1644 C C . LEU B 1 54 ? 6.934 5.312 14.625 1 94.94 54 LEU B C 1
ATOM 1646 O O . LEU B 1 54 ? 7.703 6.145 14.141 1 94.94 54 LEU B O 1
ATOM 1650 N N . PRO B 1 55 ? 7.234 4.07 14.68 1 95.5 55 PRO B N 1
ATOM 1651 C CA . PRO B 1 55 ? 8.555 3.611 14.25 1 95.5 55 PRO B CA 1
ATOM 1652 C C . PRO B 1 55 ? 8.75 3.732 12.742 1 95.5 55 PRO B C 1
ATOM 1654 O O . PRO B 1 55 ? 7.789 3.641 11.977 1 95.5 55 PRO B O 1
ATOM 1657 N N . ASN B 1 56 ? 10.023 3.951 12.289 1 96.81 56 ASN B N 1
ATOM 1658 C CA . ASN B 1 56 ? 10.453 3.93 10.898 1 96.81 56 ASN B CA 1
ATOM 1659 C C . ASN B 1 56 ? 9.812 5.059 10.094 1 96.81 56 ASN B C 1
ATOM 1661 O O . ASN B 1 56 ? 9.32 4.84 8.992 1 96.81 56 ASN B O 1
ATOM 1665 N N . ARG B 1 57 ? 9.719 6.215 10.758 1 97.56 57 ARG B N 1
ATOM 1666 C CA . ARG B 1 57 ? 9.258 7.449 10.125 1 97.56 57 ARG B CA 1
ATOM 1667 C C . ARG B 1 57 ? 9.969 8.664 10.727 1 97.56 57 ARG B C 1
ATOM 1669 O O . ARG B 1 57 ? 10.508 8.586 11.836 1 97.56 57 ARG B O 1
ATOM 1676 N N . LYS B 1 58 ? 9.969 9.703 9.992 1 98.06 58 LYS B N 1
ATOM 1677 C CA . LYS B 1 58 ? 10.391 11.016 10.461 1 98.06 58 LYS B CA 1
ATOM 1678 C C . LYS B 1 58 ? 9.258 12.039 10.344 1 98.06 58 LYS B C 1
ATOM 1680 O O . LYS B 1 58 ? 8.359 11.875 9.516 1 98.06 58 LYS B O 1
ATOM 1685 N N . TYR B 1 59 ? 9.406 13.086 11.203 1 98.44 59 TYR B N 1
ATOM 1686 C CA . TYR B 1 59 ? 8.25 13.977 11.297 1 98.44 59 TYR B CA 1
ATOM 1687 C C . TYR B 1 59 ? 8.672 15.438 11.164 1 98.44 59 TYR B C 1
ATOM 1689 O O . TYR B 1 59 ? 9.703 15.844 11.711 1 98.44 59 TYR B O 1
ATOM 1697 N N . ALA B 1 60 ? 7.949 16.141 10.398 1 98.31 60 ALA B N 1
ATOM 1698 C CA . ALA B 1 60 ? 7.871 17.594 10.461 1 98.31 60 ALA B CA 1
ATOM 1699 C C . ALA B 1 60 ? 6.551 18.047 11.078 1 98.31 60 ALA B C 1
ATOM 1701 O O . ALA B 1 60 ? 5.492 17.906 10.461 1 98.31 60 ALA B O 1
ATOM 1702 N N . VAL B 1 61 ? 6.637 18.516 12.289 1 98.19 61 VAL B N 1
ATOM 1703 C CA . VAL B 1 61 ? 5.453 18.953 13.031 1 98.19 61 VAL B CA 1
ATOM 1704 C C . VAL B 1 61 ? 5.27 20.453 12.883 1 98.19 61 VAL B C 1
ATOM 1706 O O . VAL B 1 61 ? 6.188 21.234 13.156 1 98.19 61 VAL B O 1
ATOM 1709 N N . VAL B 1 62 ? 4.109 20.906 12.453 1 98.12 62 VAL B N 1
ATOM 1710 C CA . VAL B 1 62 ? 3.818 22.328 12.258 1 98.12 62 VAL B CA 1
ATOM 1711 C C . VAL B 1 62 ? 2.961 22.844 13.406 1 98.12 62 VAL B C 1
ATOM 1713 O O . VAL B 1 62 ? 1.887 22.297 13.68 1 98.12 62 VAL B O 1
ATOM 1716 N N . THR B 1 63 ? 3.393 23.797 14.016 1 96.44 63 THR B N 1
ATOM 1717 C CA . THR B 1 63 ? 2.656 24.406 15.125 1 96.44 63 THR B CA 1
ATOM 1718 C C . THR B 1 63 ? 3.104 25.844 15.344 1 96.44 63 THR B C 1
ATOM 1720 O O . THR B 1 63 ? 4.273 26.172 15.133 1 96.44 63 THR B O 1
ATOM 1723 N N . ARG B 1 64 ? 2.164 26.672 15.68 1 90 64 ARG B N 1
ATOM 1724 C CA . ARG B 1 64 ? 2.479 28.047 16.031 1 90 64 ARG B CA 1
ATOM 1725 C C . ARG B 1 64 ? 2.824 28.172 17.516 1 90 64 ARG B C 1
ATOM 1727 O O . ARG B 1 64 ? 3.312 29.219 17.953 1 90 64 ARG B O 1
ATOM 1734 N N . SER B 1 65 ? 2.551 27.109 18.234 1 87.56 65 SER B N 1
ATOM 1735 C CA . SER B 1 65 ? 2.816 27.125 19.672 1 87.56 65 SER B CA 1
ATOM 1736 C C . SER B 1 65 ? 4.266 26.766 19.969 1 87.56 65 SER B C 1
ATOM 1738 O O . SER B 1 65 ? 5.027 26.422 19.062 1 87.56 65 SER B O 1
ATOM 1740 N N . SER B 1 66 ? 4.656 26.969 21.312 1 84.31 66 SER B N 1
ATOM 1741 C CA . SER B 1 66 ? 6.012 26.625 21.766 1 84.31 66 SER B CA 1
ATOM 1742 C C . SER B 1 66 ? 6.184 25.125 21.938 1 84.31 66 SER B C 1
ATOM 1744 O O . SER B 1 66 ? 5.668 24.547 22.891 1 84.31 66 SER B O 1
ATOM 1746 N N . PHE B 1 67 ? 6.07 24.359 21.016 1 85.62 67 PHE B N 1
ATOM 1747 C CA . PHE B 1 67 ? 6.273 22.922 21.031 1 85.62 67 PHE B CA 1
ATOM 1748 C C . PHE B 1 67 ? 7.695 22.578 20.594 1 85.62 67 PHE B C 1
ATOM 1750 O O . PHE B 1 67 ? 8.234 23.172 19.672 1 85.62 67 PHE B O 1
ATOM 1757 N N . THR B 1 68 ? 8.367 21.719 21.453 1 84.38 68 THR B N 1
ATOM 1758 C CA . THR B 1 68 ? 9.711 21.266 21.109 1 84.38 68 THR B CA 1
ATOM 1759 C C . THR B 1 68 ? 9.836 19.766 21.297 1 84.38 68 THR B C 1
ATOM 1761 O O . THR B 1 68 ? 9.062 19.156 22.047 1 84.38 68 THR B O 1
ATOM 1764 N N . SER B 1 69 ? 10.688 19.188 20.469 1 87.5 69 SER B N 1
ATOM 1765 C CA . SER B 1 69 ? 10.977 17.75 20.594 1 87.5 69 SER B CA 1
ATOM 1766 C C . SER B 1 69 ? 12.477 17.5 20.672 1 87.5 69 SER B C 1
ATOM 1768 O O . SER B 1 69 ? 13.266 18.172 20 1 87.5 69 SER B O 1
ATOM 1770 N N . SER B 1 70 ? 12.906 16.531 21.531 1 87.25 70 SER B N 1
ATOM 1771 C CA . SER B 1 70 ? 14.305 16.141 21.625 1 87.25 70 SER B CA 1
ATOM 1772 C C . SER B 1 70 ? 14.625 14.992 20.672 1 87.25 70 SER B C 1
ATOM 1774 O O . SER B 1 70 ? 15.789 14.609 20.531 1 87.25 70 SER B O 1
ATOM 1776 N N . ASP B 1 71 ? 13.633 14.445 20.078 1 91.06 71 ASP B N 1
ATOM 1777 C CA . ASP B 1 71 ? 13.805 13.359 19.125 1 91.06 71 ASP B CA 1
ATOM 1778 C C . ASP B 1 71 ? 14.344 13.875 17.781 1 91.06 71 ASP B C 1
ATOM 1780 O O . ASP B 1 71 ? 13.742 14.75 17.156 1 91.06 71 ASP B O 1
ATOM 1784 N N . GLU B 1 72 ? 15.453 13.32 17.344 1 91.19 72 GLU B N 1
ATOM 1785 C CA . GLU B 1 72 ? 16.109 13.766 16.109 1 91.19 72 GLU B CA 1
ATOM 1786 C C . GLU B 1 72 ? 15.242 13.492 14.891 1 91.19 72 GLU B C 1
ATOM 1788 O O . GLU B 1 72 ? 15.445 14.102 13.836 1 91.19 72 GLU B O 1
ATOM 1793 N N . ASN B 1 73 ? 14.32 12.609 15.039 1 95.56 73 ASN B N 1
ATOM 1794 C CA . ASN B 1 73 ? 13.438 12.258 13.922 1 95.56 73 ASN B CA 1
ATOM 1795 C C . ASN B 1 73 ? 12.203 13.156 13.883 1 95.56 73 ASN B C 1
ATOM 1797 O O . ASN B 1 73 ? 11.32 12.969 13.047 1 95.56 73 ASN B O 1
ATOM 1801 N N . VAL B 1 74 ? 12.156 14.102 14.797 1 97.38 74 VAL B N 1
ATOM 1802 C CA . VAL B 1 74 ? 11.016 15.008 14.875 1 97.38 74 VAL B CA 1
ATOM 1803 C C . VAL B 1 74 ? 11.5 16.453 14.82 1 97.38 74 VAL B C 1
ATOM 1805 O O . VAL B 1 74 ? 12.164 16.938 15.742 1 97.38 74 VAL B O 1
ATOM 1808 N N . LEU B 1 75 ? 11.148 17.109 13.773 1 97.19 75 LEU B N 1
ATOM 1809 C CA . LEU B 1 75 ? 11.438 18.531 13.625 1 97.19 75 LEU B CA 1
ATOM 1810 C C . LEU B 1 75 ? 10.156 19.359 13.758 1 97.19 75 LEU B C 1
ATOM 1812 O O . LEU B 1 75 ? 9.102 18.953 13.273 1 97.19 75 LEU B O 1
ATOM 1816 N N . VAL B 1 76 ? 10.305 20.516 14.375 1 97.56 76 VAL B N 1
ATOM 1817 C CA . VAL B 1 76 ? 9.148 21.375 14.617 1 97.56 76 VAL B CA 1
ATOM 1818 C C . VAL B 1 76 ? 9.305 22.688 13.852 1 97.56 76 VAL B C 1
ATOM 1820 O O . VAL B 1 76 ? 10.383 23.281 13.852 1 97.56 76 VAL B O 1
ATOM 1823 N N . PHE B 1 77 ? 8.234 23.062 13.219 1 97.75 77 PHE B N 1
ATOM 1824 C CA . PHE B 1 77 ? 8.266 24.281 12.414 1 97.75 77 PHE B CA 1
ATOM 1825 C C . PHE B 1 77 ? 7.078 25.188 12.742 1 97.75 77 PHE B C 1
ATOM 1827 O O . PHE B 1 77 ? 5.992 24.688 13.062 1 97.75 77 PHE B O 1
ATOM 1834 N N . PRO B 1 78 ? 7.219 26.484 12.562 1 96.81 78 PRO B N 1
ATOM 1835 C CA . PRO B 1 78 ? 6.137 27.422 12.898 1 96.81 78 PRO B CA 1
ATOM 1836 C C . PRO B 1 78 ? 5.125 27.578 11.773 1 96.81 78 PRO B C 1
ATOM 1838 O O . PRO B 1 78 ? 4.074 28.188 11.961 1 96.81 78 PRO B O 1
ATOM 1841 N N . SER B 1 79 ? 5.496 27.047 10.555 1 97.25 79 SER B N 1
ATOM 1842 C CA . SER B 1 79 ? 4.582 27.141 9.43 1 97.25 79 SER B CA 1
ATOM 1843 C C . SER B 1 79 ? 4.824 26.031 8.414 1 97.25 79 SER B C 1
ATOM 1845 O O . SER B 1 79 ? 5.906 25.438 8.383 1 97.25 79 SER B O 1
ATOM 1847 N N . ILE B 1 80 ? 3.807 25.797 7.613 1 98.19 80 ILE B N 1
ATOM 1848 C CA . ILE B 1 80 ? 3.893 24.797 6.559 1 98.19 80 ILE B CA 1
ATOM 1849 C C . ILE B 1 80 ? 4.992 25.172 5.57 1 98.19 80 ILE B C 1
ATOM 1851 O O . ILE B 1 80 ? 5.801 24.328 5.176 1 98.19 80 ILE B O 1
ATOM 1855 N N . ASP B 1 81 ? 5.027 26.406 5.199 1 98 81 ASP B N 1
ATOM 1856 C CA . ASP B 1 81 ? 6.008 26.891 4.23 1 98 81 ASP B CA 1
ATOM 1857 C C . ASP B 1 81 ? 7.434 26.656 4.727 1 98 81 ASP B C 1
ATOM 1859 O O . ASP B 1 81 ? 8.297 26.203 3.975 1 98 81 ASP B O 1
ATOM 1863 N N . GLU B 1 82 ? 7.652 26.969 5.965 1 98.06 82 GLU B N 1
ATOM 1864 C CA . GLU B 1 82 ? 8.977 26.766 6.531 1 98.06 82 GLU B CA 1
ATOM 1865 C C . GLU B 1 82 ? 9.336 25.281 6.559 1 98.06 82 GLU B C 1
ATOM 1867 O O . GLU B 1 82 ? 10.477 24.906 6.285 1 98.06 82 GLU B O 1
ATOM 1872 N N . ALA B 1 83 ? 8.375 24.516 6.922 1 98.38 83 ALA B N 1
ATOM 1873 C CA . ALA B 1 83 ? 8.594 23.062 6.934 1 98.38 83 ALA B CA 1
ATOM 1874 C C . ALA B 1 83 ? 8.969 22.547 5.547 1 98.38 83 ALA B C 1
ATOM 1876 O O . ALA B 1 83 ? 9.984 21.875 5.383 1 98.38 83 ALA B O 1
ATOM 1877 N N . LEU B 1 84 ? 8.211 22.891 4.57 1 98.5 84 LEU B N 1
ATOM 1878 C CA . LEU B 1 84 ? 8.422 22.422 3.209 1 98.5 84 LEU B CA 1
ATOM 1879 C C . LEU B 1 84 ? 9.75 22.922 2.656 1 98.5 84 LEU B C 1
ATOM 1881 O O . LEU B 1 84 ? 10.461 22.188 1.966 1 98.5 84 LEU B O 1
ATOM 1885 N N . ASN B 1 85 ? 10.062 24.188 2.932 1 98.38 85 ASN B N 1
ATOM 1886 C CA . ASN B 1 85 ? 11.328 24.75 2.477 1 98.38 85 ASN B CA 1
ATOM 1887 C C . ASN B 1 85 ? 12.516 23.969 3.043 1 98.38 85 ASN B C 1
ATOM 1889 O O . ASN B 1 85 ? 13.484 23.703 2.33 1 98.38 85 ASN B O 1
ATOM 1893 N N . HIS B 1 86 ? 12.406 23.672 4.289 1 98.38 86 HIS B N 1
ATOM 1894 C CA . HIS B 1 86 ? 13.477 22.922 4.922 1 98.38 86 HIS B CA 1
ATOM 1895 C C . HIS B 1 86 ? 13.539 21.5 4.375 1 98.38 86 HIS B C 1
ATOM 1897 O O . HIS B 1 86 ? 14.617 21 4.035 1 98.38 86 HIS B O 1
ATOM 1903 N N . LEU B 1 87 ? 12.43 20.828 4.258 1 98.38 87 LEU B N 1
ATOM 1904 C CA . LEU B 1 87 ? 12.359 19.438 3.836 1 98.38 87 LEU B CA 1
ATOM 1905 C C . LEU B 1 87 ? 12.867 19.266 2.408 1 98.38 87 LEU B C 1
ATOM 1907 O O . LEU B 1 87 ? 13.484 18.25 2.074 1 98.38 87 LEU B O 1
ATOM 1911 N N . LYS B 1 88 ? 12.633 20.234 1.599 1 98 88 LYS B N 1
ATOM 1912 C CA . LYS B 1 88 ? 13.102 20.219 0.217 1 98 88 LYS B CA 1
ATOM 1913 C C . LYS B 1 88 ? 14.617 20.016 0.157 1 98 88 LYS B C 1
ATOM 1915 O O . LYS B 1 88 ? 15.141 19.484 -0.826 1 98 88 LYS B O 1
ATOM 1920 N N . THR B 1 89 ? 15.312 20.438 1.192 1 98.06 89 THR B N 1
ATOM 1921 C CA . THR B 1 89 ? 16.766 20.406 1.188 1 98.06 89 THR B CA 1
ATOM 1922 C C . THR B 1 89 ? 17.281 19.062 1.703 1 98.06 89 THR B C 1
ATOM 1924 O O . THR B 1 89 ? 18.453 18.719 1.511 1 98.06 89 THR B O 1
ATOM 1927 N N . ILE B 1 90 ? 16.438 18.219 2.332 1 97.19 90 ILE B N 1
ATOM 1928 C CA . ILE B 1 90 ? 17 17.062 3.018 1 97.19 90 ILE B CA 1
ATOM 1929 C C . ILE B 1 90 ? 16.312 15.789 2.527 1 97.19 90 ILE B C 1
ATOM 1931 O O . ILE B 1 90 ? 16.734 14.68 2.854 1 97.19 90 ILE B O 1
ATOM 1935 N N . THR B 1 91 ? 15.227 15.898 1.81 1 97.69 91 THR B N 1
ATOM 1936 C CA . THR B 1 91 ? 14.523 14.719 1.335 1 97.69 91 THR B CA 1
ATOM 1937 C C . THR B 1 91 ? 13.875 14.984 -0.023 1 97.69 91 THR B C 1
ATOM 1939 O O . THR B 1 91 ? 13.656 16.141 -0.398 1 97.69 91 THR B O 1
ATOM 1942 N N . ASP B 1 92 ? 13.562 13.883 -0.7 1 97.38 92 ASP B N 1
ATOM 1943 C CA . ASP B 1 92 ? 12.945 13.992 -2.021 1 97.38 92 ASP B CA 1
ATOM 1944 C C . ASP B 1 92 ? 11.461 13.664 -1.962 1 97.38 92 ASP B C 1
ATOM 1946 O O . ASP B 1 92 ? 10.766 13.719 -2.98 1 97.38 92 ASP B O 1
ATOM 1950 N N . HIS B 1 93 ? 10.953 13.344 -0.779 1 98.38 93 HIS B N 1
ATOM 1951 C CA . HIS B 1 93 ? 9.555 12.922 -0.68 1 98.38 93 HIS B CA 1
ATOM 1952 C C . HIS B 1 93 ? 9 13.188 0.714 1 98.38 93 HIS B C 1
ATOM 1954 O O . HIS B 1 93 ? 9.641 12.859 1.717 1 98.38 93 HIS B O 1
ATOM 1960 N N . VAL B 1 94 ? 7.789 13.789 0.794 1 98.69 94 VAL B N 1
ATOM 1961 C CA . VAL B 1 94 ? 7.078 14.047 2.041 1 98.69 94 VAL B CA 1
ATOM 1962 C C . VAL B 1 94 ? 5.621 13.609 1.906 1 98.69 94 VAL B C 1
ATOM 1964 O O . VAL B 1 94 ? 4.996 13.828 0.869 1 98.69 94 VAL B O 1
ATOM 1967 N N . ILE B 1 95 ? 5.133 13.023 2.959 1 98.88 95 ILE B N 1
ATOM 1968 C CA . ILE B 1 95 ? 3.732 12.617 2.988 1 98.88 95 ILE B CA 1
ATOM 1969 C C . ILE B 1 95 ? 2.977 13.445 4.023 1 98.88 95 ILE B C 1
ATOM 1971 O O . ILE B 1 95 ? 3.258 13.359 5.223 1 98.88 95 ILE B O 1
ATOM 1975 N N . VAL B 1 96 ? 2.035 14.227 3.482 1 98.81 96 VAL B N 1
ATOM 1976 C CA . VAL B 1 96 ? 1.132 14.969 4.352 1 98.81 96 VAL B CA 1
ATOM 1977 C C . VAL B 1 96 ? 0.166 14.008 5.039 1 98.81 96 VAL B C 1
ATOM 1979 O O . VAL B 1 96 ? -0.568 13.273 4.375 1 98.81 96 VAL B O 1
ATOM 1982 N N . SER B 1 97 ? 0.12 14.055 6.402 1 98.19 97 SER B N 1
ATOM 1983 C CA . SER B 1 97 ? -0.612 13.023 7.133 1 98.19 97 SER B CA 1
ATOM 1984 C C . SER B 1 97 ? -1.552 13.641 8.164 1 98.19 97 SER B C 1
ATOM 1986 O O . SER B 1 97 ? -1.904 12.992 9.156 1 98.19 97 SER B O 1
ATOM 1988 N N . GLY B 1 98 ? -1.875 14.844 8.047 1 94.62 98 GLY B N 1
ATOM 1989 C CA . GLY B 1 98 ? -2.939 15.422 8.852 1 94.62 98 GLY B CA 1
ATOM 1990 C C . GLY B 1 98 ? -2.43 16.375 9.922 1 94.62 98 GLY B C 1
ATOM 1991 O O . GLY B 1 98 ? -1.234 16.672 9.977 1 94.62 98 GLY B O 1
ATOM 1992 N N . GLY B 1 99 ? -3.389 17.109 10.672 1 94.56 99 GLY B N 1
ATOM 1993 C CA . GLY B 1 99 ? -4.816 16.844 10.641 1 94.56 99 GLY B CA 1
ATOM 1994 C C . GLY B 1 99 ? -5.555 17.656 9.594 1 94.56 99 GLY B C 1
ATOM 1995 O O . GLY B 1 99 ? -5.031 17.891 8.5 1 94.56 99 GLY B O 1
ATOM 1996 N N . GLY B 1 100 ? -6.809 17.984 9.883 1 95.44 100 GLY B N 1
ATOM 1997 C CA . GLY B 1 100 ? -7.734 18.641 8.969 1 95.44 100 GLY B CA 1
ATOM 1998 C C . GLY B 1 100 ? -7.184 19.922 8.375 1 95.44 100 GLY B C 1
ATOM 1999 O O . GLY B 1 100 ? -7.203 20.109 7.156 1 95.44 100 GLY B O 1
ATOM 2000 N N . GLU B 1 101 ? -6.637 20.797 9.203 1 94.88 101 GLU B N 1
ATOM 2001 C CA . GLU B 1 101 ? -6.129 22.094 8.742 1 94.88 101 GLU B CA 1
ATOM 2002 C C . GLU B 1 101 ? -4.934 21.906 7.812 1 94.88 101 GLU B C 1
ATOM 2004 O O . GLU B 1 101 ? -4.793 22.641 6.828 1 94.88 101 GLU B O 1
ATOM 2009 N N . ILE B 1 102 ? -4.094 20.969 8.156 1 97.88 102 ILE B N 1
ATOM 2010 C CA . ILE B 1 102 ? -2.93 20.703 7.316 1 97.88 102 ILE B CA 1
ATOM 2011 C C . ILE B 1 102 ? -3.385 20.172 5.957 1 97.88 102 ILE B C 1
ATOM 2013 O O . ILE B 1 102 ? -2.896 20.609 4.918 1 97.88 102 ILE B O 1
ATOM 2017 N N . TYR B 1 103 ? -4.328 19.266 5.945 1 98.5 103 TYR B N 1
ATOM 2018 C CA . TYR B 1 103 ? -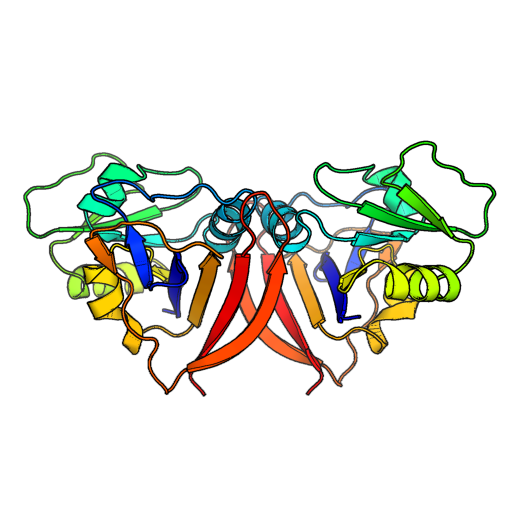4.887 18.734 4.699 1 98.5 103 TYR B CA 1
ATOM 2019 C C . TYR B 1 103 ? -5.457 19.859 3.844 1 98.5 103 TYR B C 1
ATOM 2021 O O . TYR B 1 103 ? -5.16 19.953 2.652 1 98.5 103 TYR B O 1
ATOM 2029 N N . LYS B 1 104 ? -6.227 20.656 4.5 1 97.88 104 LYS B N 1
ATOM 2030 C CA . LYS B 1 104 ? -6.891 21.75 3.789 1 97.88 104 LYS B CA 1
ATOM 2031 C C . LYS B 1 104 ? -5.875 22.672 3.123 1 97.88 104 LYS B C 1
ATOM 2033 O O . LYS B 1 104 ? -6.062 23.094 1.979 1 97.88 104 LYS B O 1
ATOM 2038 N N . SER B 1 105 ? -4.832 22.938 3.77 1 97.88 105 SER B N 1
ATOM 2039 C CA . SER B 1 105 ? -3.822 23.875 3.305 1 97.88 105 SER B CA 1
ATOM 2040 C C . SER B 1 105 ? -3.025 23.297 2.137 1 97.88 105 SER B C 1
ATOM 2042 O O . SER B 1 105 ? -2.49 24.047 1.317 1 97.88 105 SER B O 1
ATOM 2044 N N . LEU B 1 106 ? -2.984 21.922 2.037 1 98.19 106 LEU B N 1
ATOM 2045 C CA . LEU B 1 106 ? -1.99 21.375 1.124 1 98.19 106 LEU B CA 1
ATOM 2046 C C . LEU B 1 106 ? -2.656 20.516 0.049 1 98.19 106 LEU B C 1
ATOM 2048 O O . LEU B 1 106 ? -2.004 20.109 -0.913 1 98.19 106 LEU B O 1
ATOM 2052 N N . ILE B 1 107 ? -3.941 20.281 0.102 1 98 107 ILE B N 1
ATOM 2053 C CA . ILE B 1 107 ? -4.648 19.328 -0.752 1 98 107 ILE B CA 1
ATOM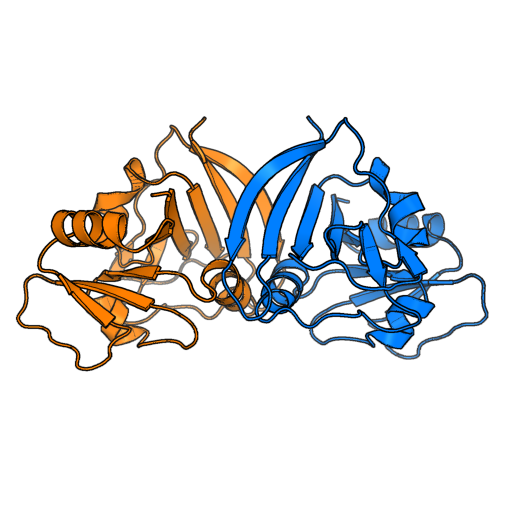 2054 C C . ILE B 1 107 ? -4.461 19.719 -2.219 1 98 107 ILE B C 1
ATOM 2056 O O . ILE B 1 107 ? -4.363 18.844 -3.088 1 98 107 ILE B O 1
ATOM 2060 N N . ASP B 1 108 ? -4.32 20.984 -2.51 1 96.12 108 ASP B N 1
ATOM 2061 C CA . ASP B 1 108 ? -4.219 21.438 -3.893 1 96.12 108 ASP B CA 1
ATOM 2062 C C . ASP B 1 108 ? -2.764 21.469 -4.355 1 96.12 108 ASP B C 1
ATOM 2064 O O . ASP B 1 108 ? -2.484 21.75 -5.523 1 96.12 108 ASP B O 1
ATOM 2068 N N . LYS B 1 109 ? -1.87 21.156 -3.49 1 96.25 109 LYS B N 1
ATOM 2069 C CA . LYS B 1 109 ? -0.454 21.328 -3.799 1 96.25 109 LYS B CA 1
ATOM 2070 C C . LYS B 1 109 ? 0.25 19.984 -3.93 1 96.25 109 LYS B C 1
ATOM 2072 O O . LYS B 1 109 ? 1.405 19.922 -4.355 1 96.25 109 LYS B O 1
ATOM 2077 N N . VAL B 1 110 ? -0.386 18.938 -3.59 1 97.81 110 VAL B N 1
ATOM 2078 C CA . VAL B 1 110 ? 0.268 17.641 -3.572 1 97.81 110 VAL B CA 1
ATOM 2079 C C . VAL B 1 110 ? 0.193 17 -4.957 1 97.81 110 VAL B C 1
ATOM 2081 O O . VAL B 1 110 ? -0.626 17.406 -5.789 1 97.81 110 VAL B O 1
ATOM 2084 N N . ASP B 1 111 ? 1.079 16.016 -5.152 1 97.56 111 ASP B N 1
ATOM 2085 C CA . ASP B 1 111 ? 1.174 15.312 -6.426 1 97.56 111 ASP B CA 1
ATOM 2086 C C . ASP B 1 111 ? 0.289 14.07 -6.438 1 97.56 111 ASP B C 1
ATOM 2088 O O . ASP B 1 111 ? -0.23 13.68 -7.484 1 97.56 111 ASP B O 1
ATOM 2092 N N . THR B 1 112 ? 0.138 13.422 -5.363 1 98.5 112 THR B N 1
ATOM 2093 C CA . THR B 1 112 ? -0.541 12.133 -5.223 1 98.5 112 THR B CA 1
ATOM 2094 C C . THR B 1 112 ? -1.386 12.109 -3.951 1 98.5 112 THR B C 1
ATOM 2096 O O . THR B 1 112 ? -0.956 12.594 -2.904 1 98.5 112 THR B O 1
ATOM 2099 N N . LEU B 1 113 ? -2.609 11.625 -4.055 1 98.75 113 LEU B N 1
ATOM 2100 C CA . LEU B 1 113 ? -3.461 11.367 -2.9 1 98.75 113 LEU B CA 1
ATOM 2101 C C . LEU B 1 113 ? -3.621 9.875 -2.662 1 98.75 113 LEU B C 1
ATOM 2103 O O . LEU B 1 113 ? -3.943 9.125 -3.586 1 98.75 113 LEU B O 1
ATOM 2107 N N . HIS B 1 114 ? -3.285 9.445 -1.477 1 98.88 114 HIS B N 1
ATOM 2108 C CA . HIS B 1 114 ? -3.674 8.133 -0.979 1 98.88 114 HIS B CA 1
ATOM 2109 C C . HIS B 1 114 ? -4.895 8.227 -0.069 1 98.88 114 HIS B C 1
ATOM 2111 O O . HIS B 1 114 ? -4.809 8.758 1.042 1 98.88 114 HIS B O 1
ATOM 2117 N N . ILE B 1 115 ? -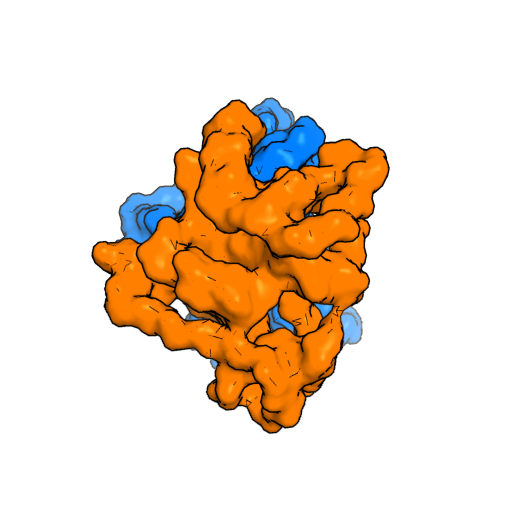6.004 7.656 -0.55 1 98.81 115 ILE B N 1
ATOM 2118 C CA . ILE B 1 115 ? -7.25 7.836 0.19 1 98.81 115 ILE B CA 1
ATOM 2119 C C . ILE B 1 115 ? -7.859 6.473 0.507 1 98.81 115 ILE B C 1
ATOM 2121 O O . ILE B 1 115 ? -8.125 5.68 -0.397 1 98.81 115 ILE B O 1
ATOM 2125 N N . SER B 1 116 ? -8.016 6.176 1.76 1 98.81 116 SER B N 1
ATOM 2126 C CA . SER B 1 116 ? -8.867 5.074 2.197 1 98.81 116 SER B CA 1
ATOM 2127 C C . SER B 1 116 ? -10.25 5.574 2.604 1 98.81 116 SER B C 1
ATOM 2129 O O . SER B 1 116 ? -10.383 6.387 3.521 1 98.81 116 SER B O 1
ATOM 2131 N N . THR B 1 117 ? -11.234 5.176 1.926 1 98.75 117 THR B N 1
ATOM 2132 C CA . THR B 1 117 ? -12.609 5.469 2.322 1 98.75 117 THR B CA 1
ATOM 2133 C C . THR B 1 117 ? -13.156 4.371 3.23 1 98.75 117 THR B C 1
ATOM 2135 O O . THR B 1 117 ? -13.234 3.209 2.828 1 98.75 117 THR B O 1
ATOM 2138 N N . ILE B 1 118 ? -13.516 4.734 4.402 1 98.81 118 ILE B N 1
ATOM 2139 C CA . ILE B 1 118 ? -14 3.805 5.418 1 98.81 118 ILE B CA 1
ATOM 2140 C C . ILE B 1 118 ? -15.523 3.727 5.355 1 98.81 118 ILE B C 1
ATOM 2142 O O . ILE B 1 118 ? -16.203 4.754 5.375 1 98.81 118 ILE B O 1
ATOM 2146 N N . ASP B 1 119 ? -16.078 2.551 5.348 1 98.69 119 ASP B N 1
ATOM 2147 C CA . ASP B 1 119 ? -17.516 2.332 5.141 1 98.69 119 ASP B CA 1
ATOM 2148 C C . ASP B 1 119 ? -18.281 2.479 6.449 1 98.69 119 ASP B C 1
ATOM 2150 O O . ASP B 1 119 ? -18.906 1.521 6.926 1 98.69 119 ASP B O 1
ATOM 2154 N N . ILE B 1 120 ? -18.219 3.646 7.008 1 98.56 120 ILE B N 1
ATOM 2155 C CA . ILE B 1 120 ? -18.953 3.984 8.227 1 98.56 120 ILE B CA 1
ATOM 2156 C C . ILE B 1 120 ? -19.25 5.48 8.25 1 98.56 120 ILE B C 1
ATOM 2158 O O . ILE B 1 120 ? -18.641 6.258 7.52 1 98.56 120 ILE B O 1
ATOM 2162 N N . GLU B 1 121 ? -20.234 5.941 8.984 1 98.5 121 GLU B N 1
ATOM 2163 C CA . GLU B 1 121 ? -20.578 7.348 9.188 1 98.5 121 GLU B CA 1
ATOM 2164 C C . GLU B 1 121 ? -20.562 7.715 10.664 1 98.5 121 GLU B C 1
ATOM 2166 O O . GLU B 1 121 ? -21.609 7.883 11.281 1 98.5 121 GLU B O 1
ATOM 2171 N N . PRO B 1 122 ? -19.453 7.898 11.219 1 98.19 122 PRO 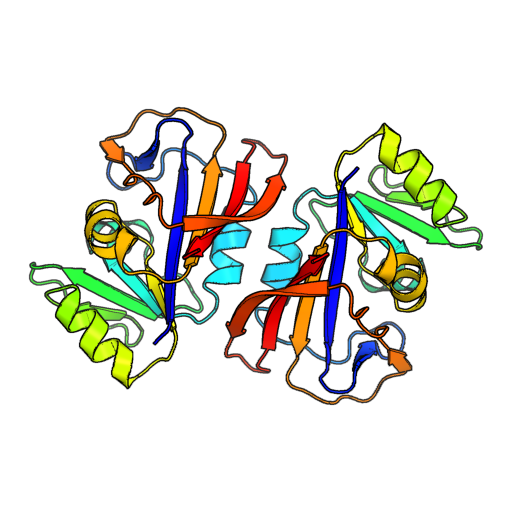B N 1
ATOM 2172 C CA . PRO B 1 122 ? -19.344 8.18 12.656 1 98.19 122 PRO B CA 1
ATOM 2173 C C . PRO B 1 122 ? -19.609 9.648 12.984 1 98.19 122 PRO B C 1
ATOM 2175 O O . PRO B 1 122 ? -19.625 10.492 12.094 1 98.19 122 PRO B O 1
ATOM 2178 N N . GLU B 1 123 ? -19.859 9.867 14.234 1 97.5 123 GLU B N 1
ATOM 2179 C CA . GLU B 1 123 ? -19.781 11.242 14.719 1 97.5 123 GLU B CA 1
ATOM 2180 C C . GLU B 1 123 ? -18.328 11.719 14.797 1 97.5 123 GLU B C 1
ATOM 2182 O O . GLU B 1 123 ? -17.438 10.93 15.094 1 97.5 123 GLU B O 1
ATOM 2187 N N . GLY B 1 124 ? -18.203 13.008 14.492 1 97.06 124 GLY B N 1
ATOM 2188 C CA . GLY B 1 124 ? -16.891 13.617 14.586 1 97.06 124 GLY B CA 1
ATOM 2189 C C . GLY B 1 124 ? -16.906 15.109 14.32 1 97.06 124 GLY B C 1
ATOM 2190 O O . GLY B 1 124 ? -17.938 15.672 13.969 1 97.06 124 GLY B O 1
ATOM 2191 N N . ASP B 1 125 ? -15.688 15.703 14.578 1 96.62 125 ASP B N 1
ATOM 2192 C CA . ASP B 1 125 ? -15.641 17.156 14.477 1 96.62 125 ASP B CA 1
ATOM 2193 C C . ASP B 1 125 ? -14.508 17.609 13.562 1 96.62 125 ASP B C 1
ATOM 2195 O O . ASP B 1 125 ? -14.289 18.812 13.367 1 96.62 125 ASP B O 1
ATOM 2199 N N . VAL B 1 126 ? -13.711 16.75 13.07 1 96.5 126 VAL B N 1
ATOM 2200 C CA . VAL B 1 126 ? -12.672 17.062 12.094 1 96.5 126 VAL B CA 1
ATOM 2201 C C . VAL B 1 126 ? -13.023 16.453 10.742 1 96.5 126 VAL B C 1
ATOM 2203 O O . VAL B 1 126 ? -13.383 15.273 10.664 1 96.5 126 VAL B O 1
ATOM 2206 N N . TYR B 1 127 ? -12.922 17.188 9.688 1 97.44 127 TYR B N 1
ATOM 2207 C CA . TYR B 1 127 ? -13.359 16.75 8.367 1 97.44 127 TYR B CA 1
ATOM 2208 C C . TYR B 1 127 ? -12.227 16.859 7.352 1 97.44 127 TYR B C 1
ATOM 2210 O O . TYR B 1 127 ? -11.375 17.734 7.465 1 97.44 127 TYR B O 1
ATOM 2218 N N . PHE B 1 128 ? -12.211 15.938 6.445 1 98.38 128 PHE B N 1
ATOM 2219 C CA . PHE B 1 128 ? -11.297 16.016 5.312 1 98.38 128 PHE B CA 1
ATOM 2220 C C . PHE B 1 128 ? -11.805 16.984 4.262 1 98.38 128 PHE B C 1
ATOM 2222 O O . PHE B 1 128 ? -13.008 17.062 4.012 1 98.38 128 PHE B O 1
ATOM 2229 N N . PRO B 1 129 ? -10.914 17.75 3.654 1 98.06 129 PRO B N 1
ATOM 2230 C CA . PRO B 1 129 ? -11.344 18.688 2.607 1 98.06 129 PRO B CA 1
ATOM 2231 C C . PRO B 1 129 ? -11.789 17.969 1.331 1 98.06 129 PRO B C 1
ATOM 2233 O O . PRO B 1 129 ? -11.492 16.781 1.147 1 98.06 129 PRO B O 1
ATOM 2236 N N . GLU B 1 130 ? -12.477 18.656 0.498 1 96.62 130 GLU B N 1
ATOM 2237 C CA . GLU B 1 130 ? -12.891 18.125 -0.793 1 96.62 130 GLU B CA 1
ATOM 2238 C C . GLU B 1 130 ? -11.688 17.875 -1.696 1 96.62 130 GLU B C 1
ATOM 2240 O O . GLU B 1 130 ? -10.766 18.688 -1.756 1 96.62 130 GLU B O 1
ATOM 2245 N N . ILE B 1 131 ? -11.703 16.781 -2.359 1 97.31 131 ILE B N 1
ATOM 2246 C CA . ILE B 1 131 ? -10.656 16.484 -3.328 1 97.31 131 ILE B CA 1
ATOM 2247 C C . ILE B 1 131 ? -10.828 17.375 -4.562 1 97.31 131 ILE B C 1
ATOM 2249 O O . ILE B 1 131 ? -11.898 17.391 -5.172 1 97.31 131 ILE B O 1
ATOM 2253 N N . PRO B 1 132 ? -9.805 18.125 -4.867 1 97.25 132 PRO B N 1
ATOM 2254 C CA . PRO B 1 132 ? -9.922 19 -6.035 1 97.25 132 PRO B CA 1
ATOM 2255 C C . PRO B 1 132 ? -10.289 18.234 -7.305 1 97.25 132 PRO B C 1
ATOM 2257 O O . PRO B 1 132 ? -9.852 17.094 -7.5 1 97.25 132 PRO B O 1
ATOM 2260 N N . SER B 1 133 ? -10.984 18.844 -8.234 1 96.38 133 SER B N 1
ATOM 2261 C CA . SER B 1 133 ? -11.477 18.234 -9.469 1 96.38 133 SER B CA 1
ATOM 2262 C C . SER B 1 133 ? -10.328 17.906 -10.414 1 96.38 133 SER B C 1
ATOM 2264 O O . SER B 1 133 ? -10.5 17.141 -11.367 1 96.38 133 SER B O 1
ATOM 2266 N N . SER B 1 134 ? -9.18 18.469 -10.188 1 96.56 134 SER B N 1
ATOM 2267 C CA . SER B 1 134 ? -8.016 18.219 -11.031 1 96.56 134 SER B CA 1
ATOM 2268 C C . SER B 1 134 ? -7.441 16.828 -10.805 1 96.56 134 SER B C 1
ATOM 2270 O O . SER B 1 134 ? -6.598 16.359 -11.57 1 96.56 134 SER B O 1
ATOM 2272 N N . PHE B 1 135 ? -7.867 16.125 -9.781 1 97.94 135 PHE B N 1
ATOM 2273 C CA . PHE B 1 135 ? -7.383 14.789 -9.477 1 97.94 135 PHE B CA 1
ATOM 2274 C C . PHE B 1 135 ? -8.312 13.734 -10.062 1 97.94 135 PHE B C 1
ATOM 2276 O O . PHE B 1 135 ? -9.531 13.922 -10.109 1 97.94 135 PHE B O 1
ATOM 2283 N N . ARG B 1 136 ? -7.738 12.664 -10.461 1 97 136 ARG B N 1
ATOM 2284 C CA . ARG B 1 136 ? -8.5 11.492 -10.883 1 97 136 ARG B CA 1
ATOM 2285 C C . ARG B 1 136 ? -7.93 10.219 -10.266 1 97 136 ARG B C 1
ATOM 2287 O O . ARG B 1 136 ? -6.715 10.102 -10.078 1 97 136 ARG B O 1
ATOM 2294 N N . PRO B 1 137 ? -8.805 9.289 -9.953 1 97.38 137 PRO B N 1
ATOM 2295 C CA . PRO B 1 137 ? -8.289 8.023 -9.43 1 97.38 137 PRO B CA 1
ATOM 2296 C C . PRO B 1 137 ? -7.539 7.207 -10.477 1 97.38 137 PRO B C 1
ATOM 2298 O O . PRO B 1 137 ? -7.996 7.094 -11.617 1 97.38 137 PRO B O 1
ATOM 2301 N N . VAL B 1 138 ? -6.426 6.703 -10.109 1 97.31 138 VAL B N 1
ATOM 2302 C CA . VAL B 1 138 ? -5.645 5.895 -11.039 1 97.31 138 VAL B CA 1
ATOM 2303 C C . VAL B 1 138 ? -5.594 4.449 -10.547 1 97.31 138 VAL B C 1
ATOM 2305 O O . 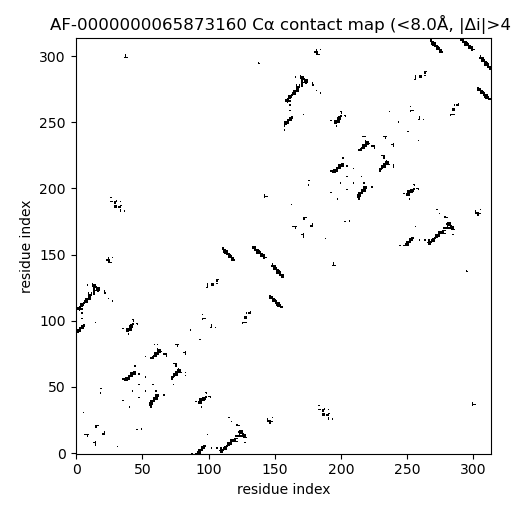VAL B 1 138 ? -5.184 3.551 -11.289 1 97.31 138 VAL B O 1
ATOM 2308 N N . PHE B 1 139 ? -5.984 4.254 -9.359 1 98.12 139 PHE B N 1
ATOM 2309 C CA . PHE B 1 139 ? -6.008 2.926 -8.766 1 98.12 139 PHE B CA 1
ATOM 2310 C C . PHE B 1 139 ? -7.086 2.836 -7.691 1 98.12 139 PHE B C 1
ATOM 2312 O O . PHE B 1 139 ? -7.293 3.785 -6.934 1 98.12 139 PHE B O 1
ATOM 2319 N N . SER B 1 140 ? -7.766 1.688 -7.625 1 98.31 140 SER B N 1
ATOM 2320 C CA . SER B 1 140 ? -8.75 1.417 -6.586 1 98.31 140 SER B CA 1
ATOM 2321 C C . SER B 1 140 ? -8.758 -0.061 -6.207 1 98.31 140 SER B C 1
ATOM 2323 O O . SER B 1 140 ? -8.68 -0.93 -7.078 1 98.31 140 SER B O 1
ATOM 2325 N N . GLN B 1 141 ? -8.867 -0.281 -4.934 1 98.44 141 GLN B N 1
ATOM 2326 C CA . GLN B 1 141 ? -9.031 -1.638 -4.426 1 98.44 141 GLN B CA 1
ATOM 2327 C C . GLN B 1 141 ? -9.961 -1.663 -3.213 1 98.44 141 GLN B C 1
ATOM 2329 O O . GLN B 1 141 ? -9.852 -0.813 -2.326 1 98.44 141 GLN B O 1
ATOM 2334 N N . ASP B 1 142 ? -10.82 -2.648 -3.189 1 98.44 142 ASP B N 1
ATOM 2335 C CA . ASP B 1 142 ? -11.742 -2.82 -2.072 1 98.44 142 ASP B CA 1
ATOM 2336 C C . ASP B 1 142 ? -11.242 -3.895 -1.107 1 98.44 142 ASP B C 1
ATOM 2338 O O . ASP B 1 142 ? -10.641 -4.883 -1.528 1 98.44 142 ASP B O 1
ATOM 2342 N N . PHE B 1 143 ? -11.531 -3.721 0.155 1 98.44 143 PHE B N 1
ATOM 2343 C CA . PHE B 1 143 ? -11.164 -4.66 1.205 1 98.44 143 PHE B CA 1
ATOM 2344 C C . PHE B 1 143 ? -12.367 -4.996 2.076 1 98.44 143 PHE B C 1
ATOM 2346 O O . PHE B 1 143 ? -13.117 -4.102 2.484 1 98.44 143 PHE B O 1
ATOM 2353 N N . VAL B 1 144 ? -12.484 -6.281 2.336 1 97.62 144 VAL B N 1
ATOM 2354 C CA . VAL B 1 144 ? -13.484 -6.746 3.293 1 97.62 144 VAL B CA 1
ATOM 2355 C C . VAL B 1 144 ? -12.852 -6.891 4.672 1 97.62 144 VAL B C 1
ATOM 2357 O O . VAL B 1 144 ? -11.766 -7.465 4.809 1 97.62 144 VAL B O 1
ATOM 2360 N N . SER B 1 145 ? -13.508 -6.359 5.711 1 97.75 145 SER B N 1
ATOM 2361 C CA . SER B 1 145 ? -13.055 -6.441 7.094 1 97.75 145 SER B CA 1
ATOM 2362 C C . SER B 1 145 ? -14.195 -6.188 8.07 1 97.75 145 SER B C 1
ATOM 2364 O O . SER B 1 145 ? -15.367 -6.312 7.703 1 97.75 145 SER B O 1
ATOM 2366 N N . ASN B 1 146 ? -13.844 -5.984 9.406 1 98.19 146 ASN B N 1
ATOM 2367 C CA . ASN B 1 146 ? -14.867 -5.594 10.367 1 98.19 146 ASN B CA 1
ATOM 2368 C C . ASN B 1 146 ? -15.594 -4.324 9.922 1 98.19 146 ASN B C 1
ATOM 2370 O O . ASN B 1 146 ? -16.797 -4.195 10.125 1 98.19 146 ASN B O 1
ATOM 2374 N N . ILE B 1 147 ? -14.867 -3.42 9.422 1 98.44 147 ILE B N 1
ATOM 2375 C CA . ILE B 1 147 ? -15.383 -2.283 8.664 1 98.44 147 ILE B CA 1
ATOM 2376 C C . ILE B 1 147 ? -14.742 -2.246 7.281 1 98.44 147 ILE B C 1
ATOM 2378 O O . ILE B 1 147 ? -13.523 -2.078 7.16 1 98.44 147 ILE B O 1
ATOM 2382 N N . ASN B 1 148 ? -15.555 -2.422 6.285 1 98.62 148 ASN B N 1
ATOM 2383 C CA . ASN B 1 148 ? -15.023 -2.434 4.93 1 98.62 148 ASN B CA 1
ATOM 2384 C C . ASN B 1 148 ? -14.422 -1.084 4.551 1 98.62 148 ASN B C 1
ATOM 2386 O O . ASN B 1 148 ? -14.828 -0.047 5.082 1 98.62 148 ASN B O 1
ATOM 2390 N N . TYR B 1 149 ? -13.469 -1.105 3.646 1 98.69 149 TYR B N 1
ATOM 2391 C CA . TYR B 1 149 ? -12.867 0.133 3.168 1 98.69 149 TYR B CA 1
ATOM 2392 C C . TYR B 1 149 ? -12.359 -0.025 1.739 1 98.69 149 TYR B C 1
ATOM 2394 O O . TYR B 1 149 ? -12.203 -1.146 1.251 1 98.69 149 TYR B O 1
ATOM 2402 N N . SER B 1 150 ? -12.188 1.086 1.068 1 98.69 150 SER B N 1
ATOM 2403 C CA . SER B 1 150 ? -11.641 1.157 -0.285 1 98.69 150 SER B CA 1
ATOM 2404 C C . SER B 1 150 ? -10.422 2.068 -0.345 1 98.69 150 SER B C 1
ATOM 2406 O O . SER B 1 150 ? -10.461 3.197 0.149 1 98.69 150 SER B O 1
ATOM 2408 N N . TYR B 1 151 ? -9.375 1.533 -0.863 1 98.81 151 TYR B N 1
ATOM 2409 C CA . TYR B 1 151 ? -8.141 2.299 -1.014 1 98.81 151 TYR B CA 1
ATOM 2410 C C . TYR B 1 151 ? -7.977 2.793 -2.447 1 98.81 151 TYR B C 1
ATOM 2412 O O . TYR B 1 151 ? -8.055 2.006 -3.393 1 98.81 151 TYR B O 1
ATOM 2420 N N . GLN B 1 152 ? -7.703 4.117 -2.545 1 98.75 152 GLN B N 1
ATOM 2421 C CA . GLN B 1 152 ? -7.527 4.707 -3.867 1 98.75 152 GLN B CA 1
ATOM 2422 C C . GLN B 1 152 ? -6.277 5.578 -3.92 1 98.75 152 GLN B C 1
ATOM 2424 O O . GLN B 1 152 ? -5.922 6.223 -2.93 1 98.75 152 GLN B O 1
ATOM 2429 N N . ILE B 1 153 ? -5.676 5.574 -5.078 1 98.88 153 ILE B N 1
ATOM 2430 C CA . ILE B 1 153 ? -4.621 6.523 -5.402 1 98.88 153 ILE B CA 1
ATOM 2431 C C . ILE B 1 153 ? -5.113 7.5 -6.469 1 98.88 153 ILE B C 1
ATOM 2433 O O . ILE B 1 153 ? -5.648 7.082 -7.5 1 98.88 153 ILE B O 1
ATOM 2437 N N . TRP B 1 154 ? -4.98 8.773 -6.109 1 98.5 154 TRP B N 1
ATOM 2438 C CA . TRP B 1 154 ? -5.383 9.836 -7.023 1 98.5 154 TRP B CA 1
ATOM 2439 C C . TRP B 1 154 ? -4.172 10.625 -7.512 1 98.5 154 TRP B C 1
ATOM 2441 O O . TRP B 1 154 ? -3.227 10.859 -6.754 1 98.5 154 TRP B O 1
ATOM 2451 N N . GLN B 1 155 ? -4.184 10.984 -8.727 1 97.12 155 GLN B N 1
ATOM 2452 C CA . GLN B 1 155 ? -3.141 11.82 -9.305 1 97.12 155 GLN B CA 1
ATOM 2453 C C . GLN B 1 155 ? -3.744 12.938 -10.156 1 97.12 155 GLN B C 1
ATOM 2455 O O . GLN B 1 155 ? -4.875 12.82 -10.633 1 97.12 155 GLN B O 1
ATOM 2460 N N . LYS B 1 156 ? -2.891 14.023 -10.273 1 91.25 156 LYS B N 1
ATOM 2461 C CA . LYS B 1 156 ? -3.34 15.141 -11.094 1 91.25 156 LYS B CA 1
ATOM 2462 C C . LYS B 1 156 ? -3.428 14.75 -12.562 1 91.25 156 LYS B C 1
ATOM 2464 O O . LYS B 1 156 ? -2.566 14.023 -13.07 1 91.25 156 LYS B O 1
ATOM 2469 N N . GLY B 1 157 ? -4.574 15.008 -13.297 1 77.62 157 GLY B N 1
ATOM 2470 C CA . GLY B 1 157 ? -4.789 14.734 -14.711 1 77.62 157 GLY B CA 1
ATOM 2471 C C . GLY B 1 157 ? -4.074 15.711 -15.625 1 77.62 157 GLY B C 1
ATOM 2472 O O . GLY B 1 157 ? -3.75 16.828 -15.211 1 77.62 157 GLY B O 1
#

pLDDT: mean 96.61, std 3.3, range [77.5, 98.88]

Nearest PDB structures (foldseek):
  5ecx-assembly1_B  TM=9.995E-01  e=3.998E-33  Klebsiella pneumoniae
  7reg-assembly1_A  TM=9.956E-01  e=5.142E-33  Escherichia coli
  7rgj-assembly1_A  TM=9.971E-01  e=3.613E-32  Escherichia coli
  7rgo-assembly1_B  TM=9.954E-01  e=7.116E-30  Escherichia coli
  7k6c-assembly1_A  TM=8.987E-01  e=1.680E-17  Mycobacteroides abscessus ATCC 19977

Radius of gyration: 20.65 Å; Cα contacts (8 Å, |Δi|>4): 682; chains: 2; bounding box: 42×63×45 Å

Sequence (314 aa):
MKLSLMAAISKNGVIGNGPDIPWSAKGEQLLFKAITYNQWLLVGRKTFESMGALPNRKYAVVTRSSFTSSDENVLVFPSIDEALNHLKTITDHVIVSGGGEIYKSLIDKVDTLHISTIDIEPEGDVYFPEIPSSFRPVFSQDFVSNINYSYQIWQKGMKLSLMAAISKNGVIGNGPDIPWSAKGEQLLFKAITYNQWLLVGRKTFESMGALPNRKYAVVTRSSFTSSDENVLVFPSIDEALNHLKTITDHVIVSGGGEIYKSLIDKVDTLHISTIDIEPEGDVYFPEIPSSFRPVFSQDFVSNINYSYQIWQKG

Foldseek 3Di:
DAEEEEAEAEPVFARAAQLDGPDDWPPPVVVVCVVQALAEEEEEPSNCVSVDDDPRYAYEYEDCDPDDDPDPSYHYDPDPVVSVVVCVVPDDYYYYYDDAVSQVVCLVPHFKYKYKYWHDDDDHDGGHDDRDPQKDWPDKDWDDTPITIMITMIGGD/DAEEEEAEAEPVFARAAQLDGPDDWPPPVVVVCVVQALAEEEEEPSNCVSVDDDPRYAYEYEDCDPDDDPDPSYHYDPDPVVSVVVCVVPDDYYYYYDDAVSQVVCLVPHFKYKYKYWHDDDDHDGGHDDRDPQKDWPDKDWDDTPITIMITMIGGD

Organism: Escherichia coli (NCBI:txid562)

Solvent-accessible surface area (backbone atoms only — not comparable to full-atom values): 16898 Å² total; per-residue (Å²): 103,48,36,32,34,48,50,60,30,28,71,74,33,33,52,20,36,82,76,37,62,72,69,79,43,64,60,57,61,36,46,54,52,30,76,42,43,58,30,37,32,37,28,24,47,67,44,42,68,55,70,48,89,58,84,59,45,31,37,41,31,32,37,82,62,98,68,85,68,90,48,90,51,41,44,72,26,70,36,68,66,59,41,52,60,54,43,54,76,76,42,63,51,38,33,37,58,24,37,43,68,50,40,55,74,38,65,88,70,42,55,33,39,39,38,32,42,32,71,47,73,66,78,56,77,34,48,60,63,82,78,61,85,60,45,40,76,75,44,76,48,78,40,74,50,92,38,32,35,34,42,33,37,28,32,68,114,104,49,35,33,33,48,50,62,30,28,72,75,33,34,52,19,36,80,76,38,61,74,70,81,44,63,60,57,62,36,46,55,51,30,76,40,42,58,31,36,32,38,29,24,47,67,45,42,69,54,70,47,89,58,84,59,44,32,38,41,32,32,37,82,61,98,67,85,67,89,49,90,50,40,43,72,27,69,36,68,67,58,41,51,59,54,44,56,76,78,42,64,52,39,33,38,59,25,36,45,68,52,41,56,74,38,65,88,72,43,54,34,38,40,40,32,41,33,73,46,73,66,80,56,78,33,48,59,63,81,79,61,83,61,46,40,75,76,43,76,46,80,38,73,51,92,36,34,34,36,43,34,35,28,32,69,114

Secondary structure (DSSP, 8-state):
-EEEEEEEEETTSEEEBTTB-S---TTHHHHHHHHTTTEEEEEEHHHHHHH---SSEEEEEE-SS------TTEEEESSHHHHHHHHTTT-SEEEE---HHHHHHHTTT-SEEEEEEES-----SEEPPPPPTTEEEEEEEEE-SSS-EEEEEEEE-/-EEEEEEEEETTSEEEBTTB-S---TTHHHHHHHHTTTEEEEEEHHHHHHH---SSEEEEEE-SS------TTEEEESSHHHHHHHHHHH-SEEEE---HHHHHHHTTT-SEEEEEEES-----SEEPPPPPTTEEEEEEEEE-SSS-EEEEEEEE-

InterPro domains:
  IPR001796 Dihydrofolate reductase domain [PF00186] (3-151)
  IPR001796 Dihydrofolate reductase domain [PS51330] (2-156)
  IPR001796 Dihydrofolate reductase domain [cd00209] (3-155)
  IPR012259 Dihydrofolate reductase [PTHR48069] (3-151)
  IPR017925 Dihydrofolate reductase conserved site [PS00075] (14-36)
  IPR024072 Dihydrofolate reductase-like domain superfamily [G3DSA:3.40.430.10] (1-157)
  IPR024072 Dihydrofolate reductase-like domain superfamily [SSF53597] (1-156)